Protein AF-A0A924L033-F1 (afdb_monomer)

Structure (mmCIF, N/CA/C/O backbone):
data_AF-A0A924L033-F1
#
_entry.id   AF-A0A924L033-F1
#
loop_
_atom_site.group_PDB
_atom_site.id
_atom_site.type_symbol
_atom_site.label_atom_id
_atom_site.label_alt_id
_atom_site.label_comp_id
_atom_site.label_asym_id
_atom_site.label_entity_id
_atom_site.label_seq_id
_atom_site.pdbx_PDB_ins_code
_atom_site.Cartn_x
_atom_site.Cartn_y
_atom_site.Cartn_z
_atom_site.occupancy
_atom_site.B_iso_or_equiv
_atom_site.auth_seq_id
_atom_site.auth_comp_id
_atom_site.auth_asym_id
_atom_site.auth_atom_id
_atom_site.pdbx_PDB_model_num
ATOM 1 N N . MET A 1 1 ? -23.302 4.533 16.954 1.00 52.50 1 MET A N 1
ATOM 2 C CA . MET A 1 1 ? -22.460 3.743 16.033 1.00 52.50 1 MET A CA 1
ATOM 3 C C . MET A 1 1 ? -21.034 4.190 16.275 1.00 52.50 1 MET A C 1
ATOM 5 O O . MET A 1 1 ? -20.771 5.372 16.092 1.00 52.50 1 MET A O 1
ATOM 9 N N . ASN A 1 2 ? -20.163 3.309 16.764 1.00 72.00 2 ASN A N 1
ATOM 10 C CA 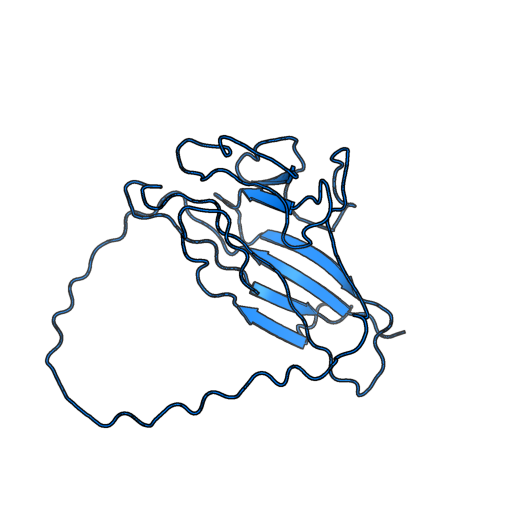. ASN A 1 2 ? -18.758 3.658 16.962 1.00 72.00 2 ASN A CA 1
ATOM 11 C C . ASN A 1 2 ? -18.051 3.544 15.611 1.00 72.00 2 ASN A C 1
ATOM 13 O O . ASN A 1 2 ? -18.217 2.543 14.910 1.00 72.00 2 ASN A O 1
ATOM 17 N N . PHE A 1 3 ? -17.325 4.591 15.234 1.00 78.31 3 PHE A N 1
ATOM 18 C CA . PHE A 1 3 ? -16.530 4.617 14.016 1.00 78.31 3 PHE A CA 1
ATOM 19 C C . PHE A 1 3 ? -15.066 4.825 14.377 1.00 78.31 3 PHE A C 1
ATOM 21 O O . PHE A 1 3 ? -14.748 5.561 15.311 1.00 78.31 3 PHE A O 1
ATOM 28 N N . SER A 1 4 ? -14.202 4.210 13.588 1.00 85.75 4 SER A N 1
ATOM 29 C CA . SER A 1 4 ? -12.759 4.417 13.623 1.00 85.75 4 SER A CA 1
ATOM 30 C C . SER A 1 4 ? -12.250 4.553 12.194 1.00 85.75 4 SER A C 1
ATOM 32 O O . SER A 1 4 ? -12.974 4.255 11.244 1.00 85.75 4 SER A O 1
ATOM 34 N N . TYR A 1 5 ? -11.014 4.991 12.023 1.00 88.06 5 TYR A N 1
ATOM 35 C CA . TYR A 1 5 ? -10.314 4.924 10.749 1.00 88.06 5 TYR A CA 1
ATOM 36 C C . TYR A 1 5 ? -9.168 3.929 10.853 1.00 88.06 5 TYR A C 1
ATOM 38 O O . TYR A 1 5 ? -8.453 3.919 11.849 1.00 88.06 5 TYR A O 1
ATOM 46 N N . LEU A 1 6 ? -8.990 3.108 9.822 1.00 91.00 6 LEU A N 1
ATOM 47 C CA . LEU A 1 6 ? -7.707 2.473 9.554 1.00 91.00 6 LEU A CA 1
ATOM 48 C C . LEU A 1 6 ? -6.941 3.386 8.604 1.00 91.00 6 LEU A C 1
ATOM 50 O O . LEU A 1 6 ? -7.434 3.700 7.519 1.00 91.00 6 LEU A O 1
ATOM 54 N N . ARG A 1 7 ? -5.738 3.781 9.013 1.00 94.19 7 ARG A N 1
ATOM 55 C CA . ARG A 1 7 ? -4.791 4.542 8.203 1.00 94.19 7 ARG A CA 1
ATOM 56 C C . ARG A 1 7 ? -3.510 3.739 8.043 1.00 94.19 7 ARG A C 1
ATOM 58 O O . ARG A 1 7 ? -2.904 3.333 9.028 1.00 94.19 7 ARG A O 1
ATOM 65 N N . ILE A 1 8 ? -3.088 3.528 6.805 1.00 93.38 8 ILE A N 1
ATOM 66 C CA . ILE A 1 8 ? -1.825 2.882 6.454 1.00 93.38 8 ILE A CA 1
ATOM 67 C C . ILE A 1 8 ? -0.935 3.941 5.831 1.00 93.38 8 ILE A C 1
ATOM 69 O O . ILE A 1 8 ? -1.314 4.569 4.842 1.00 93.38 8 ILE A O 1
ATOM 73 N N . ARG A 1 9 ? 0.246 4.135 6.406 1.00 92.56 9 ARG A N 1
ATOM 74 C CA . ARG A 1 9 ? 1.165 5.196 6.020 1.00 92.56 9 ARG A CA 1
ATOM 75 C C . ARG A 1 9 ? 2.509 4.634 5.607 1.00 92.56 9 ARG A C 1
ATOM 77 O O . ARG A 1 9 ? 3.075 3.781 6.292 1.00 92.56 9 ARG A O 1
ATOM 84 N N . LEU A 1 10 ? 3.024 5.185 4.520 1.00 88.00 10 LEU A N 1
ATOM 85 C CA . LEU A 1 10 ? 4.397 5.008 4.098 1.00 88.00 10 LEU A CA 1
ATOM 86 C C . LEU A 1 10 ? 5.224 6.186 4.650 1.00 88.00 10 LEU A C 1
ATOM 88 O O . LEU A 1 10 ? 4.841 7.341 4.433 1.00 88.00 10 LEU A O 1
ATOM 92 N N . PRO A 1 11 ? 6.326 5.945 5.380 1.00 82.69 11 PRO A N 1
ATOM 93 C CA . PRO A 1 11 ? 7.243 6.998 5.783 1.00 82.69 11 PRO A CA 1
ATOM 94 C C . PRO A 1 11 ? 7.920 7.594 4.548 1.00 82.69 11 PRO A C 1
ATOM 96 O O . PRO A 1 11 ? 7.799 7.081 3.435 1.00 82.69 11 PRO A O 1
ATOM 99 N N . ALA A 1 12 ? 8.648 8.690 4.749 1.00 74.44 12 ALA A N 1
ATOM 100 C CA . ALA A 1 12 ? 9.391 9.285 3.655 1.00 74.44 12 ALA A CA 1
ATOM 101 C C . ALA A 1 12 ? 10.455 8.314 3.124 1.00 74.44 12 ALA A C 1
ATOM 103 O O . ALA A 1 12 ? 11.333 7.884 3.874 1.00 74.44 12 ALA A O 1
ATOM 104 N N . ILE A 1 13 ? 10.370 7.984 1.835 1.00 71.31 13 ILE A N 1
ATOM 105 C CA . ILE A 1 13 ? 11.347 7.142 1.144 1.00 71.31 13 ILE A CA 1
ATOM 106 C C . ILE A 1 13 ? 12.262 8.052 0.329 1.00 71.31 13 ILE A C 1
ATOM 108 O O . ILE A 1 13 ? 11.833 8.694 -0.631 1.00 71.31 13 ILE A O 1
ATOM 112 N N . ALA A 1 14 ? 13.535 8.105 0.716 1.00 62.78 14 ALA A N 1
ATOM 113 C CA . ALA A 1 14 ? 14.567 8.751 -0.084 1.00 62.78 14 ALA A CA 1
ATOM 114 C C . ALA A 1 14 ? 14.872 7.919 -1.344 1.00 62.78 14 ALA A C 1
ATOM 116 O O . ALA A 1 14 ? 14.820 6.688 -1.305 1.00 62.78 14 ALA A O 1
ATOM 117 N N . HIS A 1 15 ? 15.245 8.584 -2.442 1.00 62.72 15 HIS A N 1
ATOM 118 C CA . HIS A 1 15 ? 15.841 7.915 -3.605 1.00 62.72 15 HIS A CA 1
ATOM 119 C C . HIS A 1 15 ? 17.057 7.082 -3.172 1.00 62.72 15 HIS A C 1
ATOM 121 O O . HIS A 1 15 ? 17.795 7.537 -2.296 1.00 62.72 15 HIS A O 1
ATOM 127 N N . CYS A 1 16 ? 17.236 5.897 -3.786 1.00 64.88 16 CYS A N 1
ATOM 128 C CA . CYS A 1 16 ? 18.278 4.890 -3.505 1.00 64.88 16 CYS A CA 1
ATOM 129 C C . CYS A 1 16 ? 19.414 5.422 -2.611 1.00 64.88 16 CYS A C 1
ATOM 131 O O . CYS A 1 16 ? 20.312 6.124 -3.082 1.00 64.88 16 CYS A O 1
ATOM 133 N N . GLY A 1 17 ? 19.361 5.114 -1.314 1.00 54.06 17 GLY A N 1
ATOM 134 C CA . GLY A 1 17 ? 20.361 5.580 -0.362 1.00 54.06 17 GLY A CA 1
ATOM 135 C C . GLY A 1 17 ? 21.702 4.877 -0.567 1.00 54.06 17 GLY A C 1
ATOM 136 O O . GLY A 1 17 ? 21.775 3.650 -0.559 1.00 54.06 17 GLY A O 1
ATOM 137 N N . TYR A 1 18 ? 22.782 5.648 -0.692 1.00 45.09 18 TYR A N 1
ATOM 138 C CA . TYR A 1 18 ? 24.138 5.134 -0.513 1.00 45.09 18 TYR A CA 1
ATOM 139 C C . TYR A 1 18 ? 24.349 4.881 0.985 1.00 45.09 18 TYR A C 1
ATOM 141 O O . TYR A 1 18 ? 24.471 5.820 1.770 1.00 45.09 18 TYR A O 1
ATOM 149 N N . SER A 1 19 ? 24.341 3.615 1.401 1.00 45.84 19 SER A N 1
ATOM 150 C CA . SER A 1 19 ? 24.578 3.251 2.800 1.00 45.84 19 SER A CA 1
ATOM 151 C C . SER A 1 19 ? 26.076 3.321 3.122 1.00 45.84 19 SER A C 1
ATOM 153 O O . SER A 1 19 ? 26.881 2.580 2.557 1.00 45.84 19 SER A O 1
ATOM 155 N N . LEU A 1 20 ? 26.462 4.2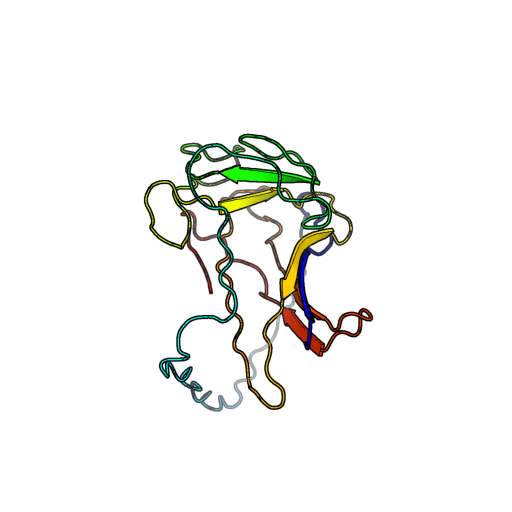26 4.027 1.00 40.81 20 LEU A N 1
ATOM 156 C CA . LEU A 1 20 ? 27.808 4.296 4.600 1.00 40.81 20 LEU A CA 1
ATOM 157 C C . LEU A 1 20 ? 28.002 3.132 5.579 1.00 40.81 20 LEU A C 1
ATOM 159 O O . LEU A 1 20 ? 27.420 3.088 6.663 1.00 40.81 20 LEU A O 1
ATOM 163 N N . LEU A 1 21 ? 28.849 2.189 5.177 1.00 36.38 21 LEU A N 1
ATOM 164 C CA . LEU A 1 21 ? 29.226 1.006 5.942 1.00 36.38 21 LEU A CA 1
ATOM 165 C C . LEU A 1 21 ? 30.121 1.410 7.128 1.00 36.38 21 LEU A C 1
ATOM 167 O O . LEU A 1 21 ? 31.326 1.600 6.979 1.00 36.38 21 LEU A O 1
ATOM 171 N N . ILE A 1 22 ? 29.548 1.537 8.327 1.00 47.00 22 ILE A N 1
ATOM 172 C CA . ILE A 1 22 ? 30.332 1.609 9.567 1.00 47.00 22 ILE A CA 1
ATOM 173 C C . ILE A 1 22 ? 30.585 0.176 10.038 1.00 47.00 22 ILE A C 1
ATOM 175 O O . ILE A 1 22 ? 29.724 -0.464 10.641 1.00 47.00 22 ILE A O 1
ATOM 179 N N . ILE A 1 23 ? 31.790 -0.328 9.772 1.00 46.91 23 ILE A N 1
ATOM 180 C CA . ILE A 1 23 ? 32.269 -1.593 10.331 1.00 46.91 23 ILE A CA 1
ATOM 181 C C . ILE A 1 23 ? 32.601 -1.348 11.806 1.00 46.91 23 ILE A C 1
ATOM 183 O O . ILE A 1 23 ? 33.630 -0.761 12.140 1.00 46.91 23 ILE A O 1
ATOM 187 N N . ARG A 1 24 ? 31.725 -1.799 12.707 1.00 47.00 24 ARG A N 1
ATOM 188 C CA . ARG A 1 24 ? 32.036 -1.923 14.135 1.00 47.00 24 ARG A CA 1
ATOM 189 C C . ARG A 1 24 ? 32.374 -3.374 14.452 1.00 47.00 24 ARG A C 1
ATOM 191 O O . ARG A 1 24 ? 31.503 -4.230 14.529 1.00 47.00 24 ARG A O 1
ATOM 198 N N . CYS A 1 25 ? 33.667 -3.608 14.644 1.00 47.81 25 CYS A N 1
ATOM 199 C CA . CYS A 1 25 ? 34.231 -4.813 15.238 1.00 47.81 25 CYS A CA 1
ATOM 200 C C . CYS A 1 25 ? 33.707 -4.955 16.678 1.00 47.81 25 CYS A C 1
ATOM 202 O O . CYS A 1 25 ? 33.886 -4.031 17.472 1.00 47.81 25 CYS A O 1
ATOM 204 N N . TRP A 1 26 ? 33.039 -6.063 17.010 1.00 48.03 26 TRP A N 1
ATOM 205 C CA . TRP A 1 26 ? 32.600 -6.365 18.377 1.00 48.03 26 TRP A CA 1
ATOM 206 C C . TRP A 1 26 ? 33.093 -7.744 18.813 1.00 48.03 26 TRP A C 1
ATOM 208 O O . TRP A 1 26 ? 32.875 -8.748 18.135 1.00 48.03 26 TRP A O 1
ATOM 218 N N . LEU A 1 27 ? 33.780 -7.745 19.960 1.00 49.34 27 LEU A N 1
ATOM 219 C CA . LEU A 1 27 ? 34.217 -8.916 20.711 1.00 49.34 27 LEU A CA 1
ATOM 220 C C . LEU A 1 27 ? 33.024 -9.787 21.130 1.00 49.34 27 LEU A C 1
ATOM 222 O O . LEU A 1 27 ? 31.988 -9.284 21.564 1.00 49.34 27 LEU A O 1
ATOM 226 N N . LEU A 1 28 ? 33.239 -11.103 21.079 1.00 50.75 28 LEU A N 1
ATOM 227 C CA . LEU A 1 28 ? 32.381 -12.135 21.654 1.00 50.75 28 LEU A CA 1
ATOM 228 C C . LEU A 1 28 ? 32.284 -12.002 23.182 1.00 50.75 28 LEU A C 1
ATOM 230 O O . LEU A 1 28 ? 33.280 -12.168 23.884 1.00 50.75 28 LEU A O 1
ATOM 234 N N . LEU A 1 29 ? 31.063 -11.829 23.693 1.00 49.22 29 LEU A N 1
ATOM 235 C CA . LEU A 1 29 ? 30.701 -12.167 25.068 1.00 49.22 29 LEU A CA 1
ATOM 236 C C . LEU A 1 29 ? 29.474 -13.089 25.026 1.00 49.22 29 LEU A C 1
ATOM 238 O O . LEU A 1 29 ? 28.355 -12.667 24.745 1.00 49.22 29 LEU A O 1
ATOM 242 N N . PHE A 1 30 ? 29.724 -14.378 25.242 1.00 49.94 30 PHE A N 1
ATOM 243 C CA . PHE A 1 30 ? 28.734 -15.451 25.273 1.00 49.94 30 PHE A CA 1
ATOM 244 C C . PHE A 1 30 ? 27.969 -15.378 26.606 1.00 49.94 30 PHE A C 1
ATOM 246 O O . PHE A 1 30 ? 28.502 -15.774 27.641 1.00 49.94 30 PHE A O 1
ATOM 253 N N . LEU A 1 31 ? 26.738 -14.856 26.604 1.00 49.62 31 LEU A N 1
ATOM 254 C CA . LEU A 1 31 ? 25.855 -14.848 27.777 1.00 49.62 31 LEU A CA 1
ATOM 255 C C . LEU A 1 31 ? 24.418 -15.236 27.392 1.00 49.62 31 LEU A C 1
ATOM 257 O O . LEU A 1 31 ? 23.737 -14.515 26.673 1.00 49.62 31 LEU A O 1
ATOM 261 N N . LEU A 1 32 ? 24.014 -16.403 27.912 1.00 52.66 32 LEU A N 1
ATOM 262 C CA . LEU A 1 32 ? 22.665 -16.845 28.301 1.00 52.66 32 LEU A CA 1
ATOM 263 C C . LEU A 1 32 ? 21.500 -16.469 27.366 1.00 52.66 32 LEU A C 1
ATOM 265 O O . LEU A 1 32 ? 20.919 -15.393 27.463 1.00 52.66 32 LEU A O 1
ATOM 269 N N . VAL A 1 33 ? 21.082 -17.434 26.540 1.00 60.00 33 VAL A N 1
ATOM 270 C CA . VAL A 1 33 ? 19.848 -17.375 25.742 1.00 60.00 33 VAL A CA 1
ATOM 271 C C . VAL A 1 33 ? 18.660 -17.841 26.599 1.00 60.00 33 VAL A C 1
ATOM 273 O O . VAL A 1 33 ? 18.572 -19.035 26.892 1.00 60.00 33 VAL A O 1
ATOM 276 N N . PRO A 1 34 ? 17.709 -16.975 26.992 1.00 58.47 34 PRO A N 1
ATOM 277 C CA . PRO A 1 34 ? 16.393 -17.444 27.396 1.00 58.47 34 PRO A CA 1
ATOM 278 C C . PRO A 1 34 ? 15.624 -17.885 26.144 1.00 58.47 34 PRO A C 1
ATOM 280 O O . PRO A 1 34 ? 15.482 -17.126 25.182 1.00 58.47 34 PRO A O 1
ATOM 283 N N . ASN A 1 35 ? 15.132 -19.126 26.151 1.00 54.56 35 ASN A N 1
ATOM 284 C CA . ASN A 1 35 ? 14.233 -19.642 25.122 1.00 54.56 35 ASN A CA 1
ATOM 285 C C . ASN A 1 35 ? 13.017 -18.714 25.001 1.00 54.56 35 ASN A C 1
ATOM 287 O O . ASN A 1 35 ? 12.229 -18.592 25.941 1.00 54.56 35 ASN A O 1
ATOM 291 N N . LYS A 1 36 ? 12.850 -18.059 23.847 1.00 56.38 36 LYS A N 1
ATOM 292 C CA . LYS A 1 36 ? 11.598 -17.373 23.529 1.00 56.38 36 LYS A CA 1
ATOM 293 C C . LYS A 1 36 ? 10.527 -18.441 23.337 1.00 56.38 36 LYS A C 1
ATOM 295 O O . LYS A 1 36 ? 10.579 -19.212 22.383 1.00 56.38 36 LYS A O 1
ATOM 300 N N . LEU A 1 37 ? 9.569 -18.498 24.256 1.00 52.56 37 LEU A N 1
ATOM 301 C CA . LEU A 1 37 ? 8.324 -19.216 24.023 1.00 52.56 37 LEU A CA 1
ATOM 302 C C . LEU A 1 37 ? 7.632 -18.550 22.830 1.00 52.56 37 LEU A C 1
ATOM 304 O O . LEU A 1 37 ? 7.347 -17.353 22.859 1.00 52.56 37 LEU A O 1
ATOM 308 N N . PHE A 1 38 ? 7.388 -19.322 21.774 1.00 56.31 38 PHE A N 1
ATOM 309 C CA . PHE A 1 38 ? 6.472 -18.922 20.718 1.00 56.31 38 PHE A CA 1
ATOM 310 C C . PHE A 1 38 ? 5.088 -18.794 21.353 1.00 56.31 38 PHE A C 1
ATOM 312 O O . PHE A 1 38 ? 4.460 -19.797 21.688 1.00 56.31 38 PHE A O 1
ATOM 319 N N . ALA A 1 39 ? 4.610 -17.565 21.539 1.00 50.09 39 ALA A N 1
ATOM 320 C CA . ALA A 1 39 ? 3.183 -17.353 21.691 1.00 50.09 39 ALA A CA 1
ATOM 321 C C . ALA A 1 39 ? 2.545 -17.832 20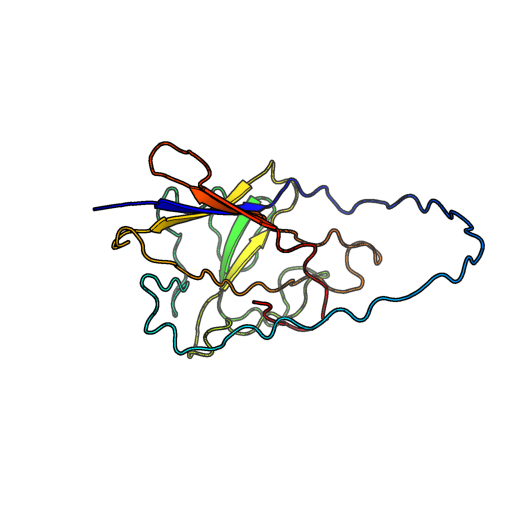.382 1.00 50.09 39 ALA A C 1
ATOM 323 O O . ALA A 1 39 ? 2.736 -17.232 19.325 1.00 50.09 39 ALA A O 1
ATOM 324 N N . GLN A 1 40 ? 1.875 -18.980 20.430 1.00 54.03 40 GLN A N 1
ATOM 325 C CA . GLN A 1 40 ? 1.122 -19.478 19.292 1.00 54.03 40 GLN A CA 1
ATOM 326 C C . GLN A 1 40 ? -0.041 -18.515 19.072 1.00 54.03 40 GLN A C 1
ATOM 328 O O . GLN A 1 40 ? -0.863 -18.322 19.969 1.00 54.03 40 GLN A O 1
ATOM 333 N N . LEU A 1 41 ? -0.081 -17.891 17.891 1.00 54.81 41 LEU A N 1
ATOM 334 C CA . LEU A 1 41 ? -1.221 -17.096 17.456 1.00 54.81 41 LEU A CA 1
ATOM 335 C C . LEU A 1 41 ? -2.445 -18.014 17.531 1.00 54.81 41 LEU A C 1
ATOM 337 O O . LEU A 1 41 ? -2.523 -19.011 16.808 1.00 54.81 41 LEU A O 1
ATOM 341 N N . TRP A 1 42 ? -3.359 -17.736 18.458 1.00 44.66 42 TRP A N 1
ATOM 342 C CA . TRP A 1 42 ? -4.568 -18.530 18.611 1.00 44.66 42 TRP A CA 1
ATOM 343 C C . TRP A 1 42 ? -5.411 -18.305 17.354 1.00 44.66 42 TRP A C 1
ATOM 345 O O . TRP A 1 42 ? -6.124 -17.313 17.239 1.00 44.66 42 TRP A O 1
ATOM 355 N N . ARG A 1 43 ? -5.319 -19.223 16.386 1.00 53.72 43 ARG A N 1
ATOM 356 C CA . ARG A 1 43 ? -6.211 -19.295 15.219 1.00 53.72 43 ARG A CA 1
ATOM 357 C C . ARG A 1 43 ? -7.582 -19.824 15.649 1.00 53.72 43 ARG A C 1
ATOM 359 O O . ARG A 1 43 ? -8.093 -20.792 15.092 1.00 53.72 43 ARG A O 1
ATOM 366 N N . GLY A 1 44 ? -8.162 -19.226 16.688 1.00 52.84 44 GLY A N 1
ATOM 367 C CA . GLY A 1 44 ? -9.589 -19.368 16.929 1.00 52.84 44 GLY A CA 1
ATOM 368 C C . GLY A 1 44 ? -10.324 -18.870 15.689 1.00 52.84 44 GLY A C 1
ATOM 369 O O . GLY A 1 44 ? -9.857 -17.954 15.014 1.00 52.84 44 GLY A O 1
ATOM 370 N N . ASN A 1 45 ? -11.451 -19.487 15.354 1.00 58.16 45 ASN A N 1
ATOM 371 C CA . ASN A 1 45 ? -12.312 -18.968 14.303 1.00 58.16 45 ASN A CA 1
ATOM 372 C C . ASN A 1 45 ? -12.858 -17.608 14.770 1.00 58.16 45 ASN A C 1
ATOM 374 O O . ASN A 1 45 ? -13.828 -17.557 15.521 1.00 58.16 45 ASN A O 1
ATOM 378 N N . LEU A 1 46 ? -12.207 -16.520 14.351 1.00 69.56 46 LEU A N 1
ATOM 379 C CA . LEU A 1 46 ? -12.561 -15.130 14.673 1.00 69.56 46 LEU A CA 1
ATOM 380 C C . LEU A 1 46 ? -13.898 -14.702 14.042 1.00 69.56 46 LEU A C 1
ATOM 382 O O . LEU A 1 46 ? -14.315 -13.556 14.188 1.00 69.56 46 LEU A O 1
ATOM 386 N N . GLY A 1 47 ? -14.575 -15.624 13.351 1.00 72.88 47 GLY A N 1
ATOM 387 C CA . GLY A 1 47 ? -15.777 -15.358 12.586 1.00 72.88 47 GLY A CA 1
ATOM 388 C C . GLY A 1 47 ? -15.466 -14.639 11.277 1.00 72.88 47 GLY A C 1
ATOM 389 O O . GLY A 1 47 ? -14.314 -14.492 10.864 1.00 72.88 47 GLY A O 1
ATOM 390 N N . ALA A 1 48 ? -16.523 -14.206 10.593 1.00 81.44 48 ALA A N 1
ATOM 391 C CA . ALA A 1 48 ? -16.376 -13.357 9.420 1.00 81.44 48 ALA A CA 1
ATOM 392 C C . ALA A 1 48 ? -15.819 -11.982 9.835 1.00 81.44 48 ALA A C 1
ATOM 394 O O . ALA A 1 48 ? -16.227 -11.448 10.870 1.00 81.44 48 ALA A O 1
ATOM 395 N N . PRO A 1 49 ? -14.921 -11.380 9.036 1.00 85.62 49 PRO A N 1
ATOM 396 C CA . PRO A 1 49 ? -14.406 -10.055 9.342 1.00 85.62 49 PRO A CA 1
ATOM 397 C C . PRO A 1 49 ? -15.542 -9.025 9.311 1.00 85.62 49 PRO A C 1
ATOM 399 O O . PRO A 1 49 ? -16.351 -9.015 8.383 1.00 85.62 49 PRO A O 1
ATOM 402 N N . VAL A 1 50 ? -15.568 -8.115 10.291 1.00 87.38 50 VAL A N 1
ATOM 403 C CA . VAL A 1 50 ? -16.512 -6.975 10.302 1.00 87.38 50 VAL A CA 1
ATOM 404 C C . VAL A 1 50 ? -16.296 -6.067 9.089 1.00 87.38 50 VAL A C 1
ATOM 406 O O . VAL A 1 50 ? -17.229 -5.444 8.588 1.00 87.38 50 VAL A O 1
ATOM 409 N N . MET A 1 51 ? -15.062 -6.022 8.589 1.00 89.19 51 MET A N 1
ATOM 410 C CA . MET A 1 51 ? -14.691 -5.312 7.379 1.00 89.19 51 MET A CA 1
ATOM 411 C C . MET A 1 51 ? -13.656 -6.122 6.603 1.00 89.19 51 MET A C 1
ATOM 413 O O . MET A 1 51 ? -12.620 -6.494 7.146 1.00 89.19 51 MET A O 1
ATOM 417 N N . LYS A 1 52 ? -13.932 -6.367 5.320 1.00 91.06 52 LYS A N 1
ATOM 418 C CA . LYS A 1 52 ? -12.992 -6.952 4.362 1.00 91.06 52 LYS A CA 1
ATOM 419 C C . LYS A 1 52 ? -12.800 -5.966 3.220 1.00 91.06 52 LYS A C 1
ATOM 421 O O . LYS A 1 52 ? -13.779 -5.547 2.608 1.00 91.06 52 LYS A O 1
ATOM 426 N N . ILE A 1 53 ? -11.551 -5.612 2.944 1.00 91.69 53 ILE A N 1
ATOM 427 C CA . ILE A 1 53 ? -11.191 -4.665 1.889 1.00 91.69 53 ILE A CA 1
ATOM 428 C C . ILE A 1 53 ? -10.381 -5.419 0.845 1.00 91.69 53 ILE A C 1
ATOM 430 O O . ILE A 1 53 ? -9.393 -6.071 1.168 1.00 91.69 53 ILE A O 1
ATOM 434 N N . THR A 1 54 ? -10.831 -5.332 -0.400 1.00 93.69 54 THR A N 1
ATOM 435 C CA . THR A 1 54 ? -10.161 -5.857 -1.593 1.00 93.69 54 THR A CA 1
ATOM 436 C C . THR A 1 54 ? -10.243 -4.795 -2.678 1.00 93.69 54 THR A C 1
ATOM 438 O O . THR A 1 54 ? -11.214 -4.036 -2.702 1.00 93.69 54 THR A O 1
ATOM 441 N N . PHE A 1 55 ? -9.309 -4.776 -3.626 1.00 94.75 55 PHE A N 1
ATOM 442 C CA . PHE A 1 55 ? -9.378 -3.838 -4.756 1.00 94.75 55 PHE A CA 1
ATOM 443 C C . PHE A 1 55 ? -10.251 -4.355 -5.917 1.00 94.75 55 PHE A C 1
ATOM 445 O O . PHE A 1 55 ? -10.405 -3.681 -6.937 1.00 94.75 55 PHE A O 1
ATOM 452 N N . GLY A 1 56 ? -10.878 -5.523 -5.728 1.00 93.12 56 GLY A N 1
ATOM 453 C CA . GLY A 1 56 ? -11.836 -6.135 -6.645 1.00 93.12 56 GLY A CA 1
ATOM 454 C C . GLY A 1 56 ? -11.173 -6.729 -7.886 1.00 93.12 56 GLY A C 1
ATOM 455 O O . GLY A 1 56 ? -9.958 -6.866 -7.944 1.00 93.12 56 GLY A O 1
ATOM 456 N N . ALA A 1 57 ? -11.980 -7.035 -8.900 1.00 91.69 57 ALA A N 1
ATOM 457 C CA . ALA A 1 57 ? -11.533 -7.582 -10.181 1.00 91.69 57 ALA A CA 1
ATOM 458 C C . ALA A 1 57 ? -11.992 -6.702 -11.360 1.00 91.69 57 ALA A C 1
ATOM 460 O O . ALA A 1 57 ? -12.762 -5.754 -11.186 1.00 91.69 57 ALA A O 1
ATOM 461 N N . GLY A 1 58 ? -11.511 -7.001 -12.570 1.00 86.38 58 GLY A N 1
ATOM 462 C CA . GLY A 1 58 ? -11.888 -6.288 -13.799 1.00 86.38 58 GLY A CA 1
ATOM 463 C C . GLY A 1 58 ? -11.265 -4.892 -13.922 1.00 86.38 58 GLY A C 1
ATOM 464 O O . GLY A 1 58 ? -10.222 -4.619 -13.331 1.00 86.38 58 GLY A O 1
ATOM 465 N N . ASN A 1 59 ? -11.907 -4.001 -14.686 1.00 86.88 59 ASN A N 1
ATOM 466 C CA . ASN A 1 59 ? -11.342 -2.698 -15.063 1.00 86.88 59 ASN A CA 1
ATOM 467 C C . ASN A 1 59 ? -10.901 -1.854 -13.858 1.00 86.88 59 ASN A C 1
ATOM 469 O O . ASN A 1 59 ? -11.597 -1.759 -12.843 1.00 86.88 59 ASN A O 1
ATOM 473 N N . SER A 1 60 ? -9.737 -1.226 -13.981 1.00 89.31 60 SER A N 1
ATOM 474 C CA . SER A 1 60 ? -9.148 -0.395 -12.932 1.00 89.31 60 SER A CA 1
ATOM 475 C C . SER A 1 60 ? -9.754 1.003 -12.935 1.00 89.31 60 SER A C 1
ATOM 477 O O . SER A 1 60 ? -9.873 1.646 -13.976 1.00 89.31 60 SER A O 1
ATOM 479 N N . GLN A 1 61 ? -10.161 1.461 -11.754 1.00 92.12 61 GLN A N 1
ATOM 480 C CA . GLN A 1 61 ? -10.738 2.780 -11.522 1.00 92.12 61 GLN A CA 1
ATOM 481 C C . GLN A 1 61 ? -10.078 3.394 -10.292 1.00 92.12 61 GLN A C 1
ATOM 483 O O . GLN A 1 61 ? -9.652 2.668 -9.392 1.00 92.12 61 GLN A O 1
ATOM 488 N N . ALA A 1 62 ? -10.014 4.724 -10.254 1.00 95.50 62 ALA A N 1
ATOM 489 C CA . ALA A 1 62 ? -9.503 5.437 -9.095 1.00 95.50 62 ALA A CA 1
ATOM 490 C C . ALA A 1 62 ? -10.323 5.092 -7.842 1.00 95.50 62 ALA A C 1
ATOM 492 O O . ALA A 1 62 ? -11.554 5.025 -7.883 1.00 95.50 62 ALA A O 1
ATOM 493 N N . LEU A 1 63 ? -9.630 4.914 -6.720 1.00 95.75 63 LEU A N 1
ATOM 494 C CA . LEU A 1 63 ? -10.240 4.815 -5.403 1.00 95.75 63 LEU A CA 1
ATOM 495 C C . LEU A 1 63 ? -11.002 6.108 -5.063 1.00 95.75 63 LEU A C 1
ATOM 497 O O . LEU A 1 63 ? -10.628 7.188 -5.535 1.00 95.75 63 LEU A O 1
ATOM 501 N N . PRO A 1 64 ? -12.048 6.028 -4.220 1.00 95.25 64 PRO A N 1
ATOM 502 C CA . PRO A 1 64 ? -12.795 7.202 -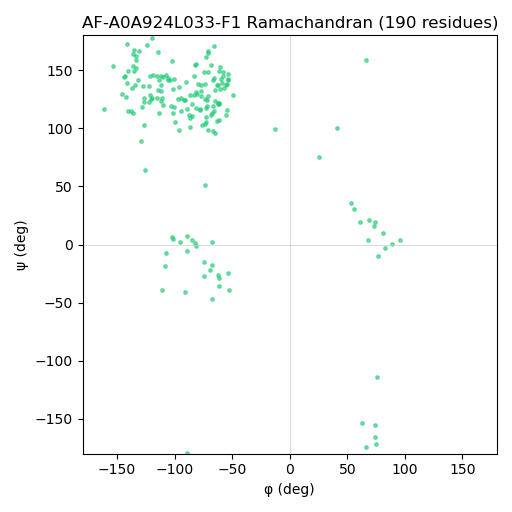3.788 1.00 95.25 64 PRO A CA 1
ATOM 503 C C . PRO A 1 64 ? -11.891 8.281 -3.184 1.00 95.25 64 PRO A C 1
ATOM 505 O O . PRO A 1 64 ? -10.901 7.976 -2.510 1.00 95.25 64 PRO A O 1
ATOM 508 N N . ASN A 1 65 ? -12.262 9.548 -3.377 1.00 93.75 65 ASN A N 1
ATOM 509 C CA . ASN A 1 65 ? -11.503 10.673 -2.840 1.00 93.75 65 ASN A CA 1
ATOM 510 C C . ASN A 1 65 ? -11.301 10.543 -1.317 1.00 93.75 65 ASN A C 1
ATOM 512 O O . ASN A 1 65 ? -12.225 10.173 -0.593 1.00 93.75 65 ASN A O 1
ATOM 516 N N . GLY A 1 66 ? -10.094 10.852 -0.844 1.00 92.50 66 GLY A N 1
ATOM 517 C CA . GLY A 1 66 ? -9.708 10.716 0.563 1.00 92.50 66 GLY A CA 1
ATOM 518 C C . GLY A 1 66 ? -9.272 9.310 0.992 1.00 92.50 66 GLY A C 1
ATOM 519 O O . GLY A 1 66 ? -8.840 9.155 2.129 1.00 92.50 66 GLY A O 1
ATOM 520 N N . THR A 1 67 ? -9.333 8.303 0.109 1.00 95.56 67 THR A N 1
ATOM 521 C CA . THR A 1 67 ? -8.853 6.938 0.412 1.00 95.56 67 THR A CA 1
ATOM 522 C C . THR A 1 67 ? -7.327 6.842 0.407 1.00 95.56 67 THR A C 1
ATOM 524 O O . THR A 1 67 ? -6.759 5.985 1.071 1.00 95.56 67 THR A O 1
ATOM 527 N N . THR A 1 68 ? -6.645 7.693 -0.352 1.00 96.50 68 THR A N 1
ATOM 528 C CA . THR A 1 68 ? -5.187 7.687 -0.490 1.00 96.50 68 THR A CA 1
ATOM 529 C C . THR A 1 68 ? -4.701 9.086 -0.849 1.00 96.50 68 THR A C 1
ATOM 531 O O . THR A 1 68 ? -5.457 9.869 -1.430 1.00 96.50 68 THR A O 1
ATOM 534 N N . THR A 1 69 ? -3.457 9.414 -0.506 1.00 95.12 69 THR A N 1
ATOM 535 C CA . THR A 1 69 ? -2.809 10.666 -0.939 1.00 95.12 69 THR A CA 1
ATOM 536 C C . THR A 1 69 ? -2.082 10.524 -2.277 1.00 95.12 69 THR A C 1
ATOM 538 O O . THR A 1 69 ? -1.578 11.513 -2.800 1.00 95.12 69 THR A O 1
ATOM 541 N N . TYR A 1 70 ? -2.007 9.310 -2.828 1.00 95.25 70 TYR A N 1
ATOM 542 C CA . TYR A 1 70 ? -1.323 9.016 -4.085 1.00 95.25 70 TYR A CA 1
ATOM 543 C C . TYR A 1 70 ? -2.219 9.313 -5.299 1.00 95.25 70 TYR A C 1
ATOM 545 O O . TYR A 1 70 ? -3.430 9.090 -5.266 1.00 95.25 70 TYR A O 1
ATOM 553 N N . GLY A 1 71 ? -1.628 9.790 -6.397 1.00 95.25 71 GLY A N 1
ATOM 554 C CA . GLY A 1 71 ? -2.345 10.017 -7.658 1.00 95.25 71 GLY A CA 1
ATOM 555 C C . GLY A 1 71 ? -2.672 8.706 -8.380 1.00 95.25 71 GLY A C 1
ATOM 556 O O . GLY A 1 71 ? -1.831 7.816 -8.441 1.00 95.25 71 GLY A O 1
ATOM 557 N N . PHE A 1 72 ? -3.874 8.568 -8.942 1.00 96.50 72 PHE A N 1
ATOM 558 C CA . PHE A 1 72 ? -4.243 7.361 -9.691 1.00 96.50 72 PHE A CA 1
ATOM 559 C C . PHE A 1 72 ? -3.612 7.340 -11.088 1.00 96.50 72 PHE A C 1
ATOM 561 O O . PHE A 1 7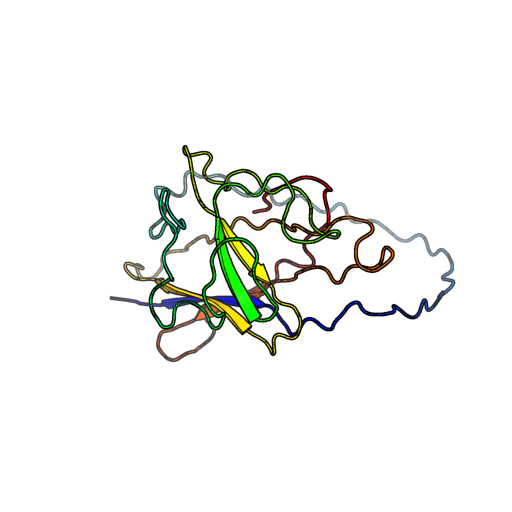2 ? -3.656 8.341 -11.804 1.00 96.50 72 PHE A O 1
ATOM 568 N N . THR A 1 73 ? -3.106 6.179 -11.496 1.00 96.00 73 THR A N 1
ATOM 569 C CA . THR A 1 73 ? -2.696 5.877 -12.869 1.00 96.00 73 THR A CA 1
ATOM 570 C C . THR A 1 73 ? -3.057 4.437 -13.249 1.00 96.00 73 THR A C 1
ATOM 572 O O . THR A 1 73 ? -3.492 3.643 -12.413 1.00 96.00 73 THR A O 1
ATOM 575 N N . SER A 1 74 ? -2.874 4.093 -14.521 1.00 93.25 74 SER A N 1
ATOM 576 C CA . SER A 1 74 ? -2.993 2.727 -15.037 1.00 93.25 74 SER A CA 1
ATOM 577 C C . SER A 1 74 ? -1.620 2.137 -15.340 1.00 93.25 74 SER A C 1
ATOM 579 O O . SER A 1 74 ? -0.761 2.821 -15.900 1.00 93.25 74 SER A O 1
ATOM 581 N N . GLY A 1 75 ? -1.435 0.853 -15.055 1.00 92.62 75 GLY A N 1
ATOM 582 C CA . GLY A 1 75 ? -0.178 0.153 -15.250 1.00 92.62 75 GLY A CA 1
ATOM 583 C C . GLY A 1 75 ? 0.826 0.532 -14.172 1.00 92.62 75 GLY A C 1
A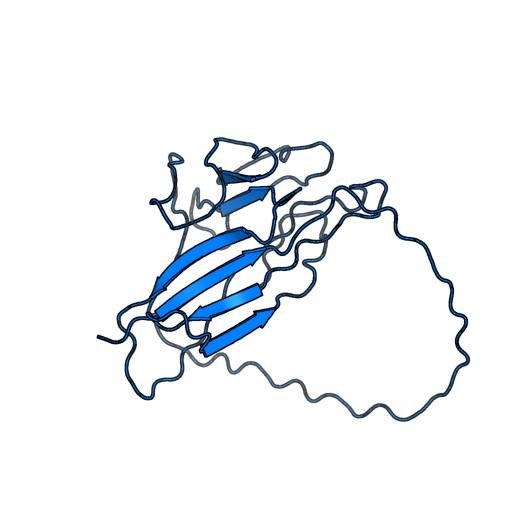TOM 584 O O . GLY A 1 75 ? 0.651 0.199 -13.000 1.00 92.62 75 GLY A O 1
ATOM 585 N N . CYS A 1 76 ? 1.899 1.205 -14.570 1.00 94.12 76 CYS A N 1
ATOM 586 C CA . CYS A 1 76 ? 3.052 1.417 -13.711 1.00 94.12 76 CYS A CA 1
ATOM 587 C C . CYS A 1 76 ? 3.079 2.810 -13.085 1.00 94.12 76 CYS A C 1
ATOM 589 O O . CYS A 1 76 ? 3.127 3.790 -13.828 1.00 94.12 76 CYS A O 1
ATOM 591 N N . PRO A 1 77 ? 3.028 2.908 -11.742 1.00 94.44 77 PRO A N 1
ATOM 592 C CA . PRO A 1 77 ? 2.966 4.188 -11.058 1.00 94.44 77 PRO A CA 1
ATOM 593 C C . PRO A 1 77 ? 4.312 4.902 -11.016 1.00 94.44 77 PRO A C 1
ATOM 595 O O . PRO A 1 77 ? 5.295 4.357 -10.512 1.00 94.44 77 PRO A O 1
ATOM 598 N N . GLU A 1 78 ? 4.314 6.161 -11.454 1.00 92.75 78 GLU A N 1
ATOM 599 C CA . GLU A 1 78 ? 5.413 7.102 -11.223 1.00 92.75 78 GLU A CA 1
ATOM 600 C C . GLU A 1 78 ? 5.469 7.525 -9.740 1.00 92.75 78 GLU A C 1
ATOM 602 O O . GLU A 1 78 ? 4.505 7.298 -9.000 1.00 92.75 78 GLU A O 1
ATOM 607 N N . PRO A 1 79 ? 6.574 8.131 -9.264 1.00 91.00 79 PRO A N 1
ATOM 608 C CA . PRO A 1 79 ? 6.697 8.573 -7.874 1.00 91.00 79 PRO A CA 1
ATOM 609 C C . PRO A 1 79 ? 5.489 9.396 -7.399 1.00 91.00 79 PRO A C 1
ATOM 611 O O . PRO A 1 79 ? 5.068 10.350 -8.057 1.00 91.00 79 PRO A O 1
ATOM 614 N N . GLY A 1 80 ? 4.903 9.013 -6.260 1.00 91.69 80 GLY A N 1
ATOM 615 C CA . GLY A 1 80 ? 3.698 9.654 -5.720 1.00 91.69 80 GLY A CA 1
ATOM 616 C C . GLY A 1 80 ? 2.379 9.183 -6.350 1.00 91.69 80 GLY A C 1
ATOM 617 O O . GLY A 1 80 ? 1.326 9.759 -6.067 1.00 91.69 80 GLY A O 1
ATOM 618 N N . GLN A 1 81 ? 2.401 8.120 -7.158 1.00 94.88 81 GLN A N 1
ATOM 619 C CA . GLN A 1 81 ? 1.210 7.518 -7.759 1.00 94.88 81 GLN A CA 1
ATOM 620 C C . GLN A 1 81 ? 0.925 6.099 -7.252 1.00 94.88 81 GLN A C 1
ATOM 622 O O . GLN A 1 81 ? 1.770 5.426 -6.653 1.00 94.88 81 GLN A O 1
ATOM 627 N N . TYR A 1 82 ? -0.291 5.636 -7.530 1.00 96.56 82 TYR A N 1
ATOM 628 C CA . TYR A 1 82 ? -0.708 4.251 -7.377 1.00 96.56 82 TYR A CA 1
ATOM 629 C C . TYR A 1 82 ? -1.477 3.768 -8.608 1.00 96.56 82 TYR A C 1
ATOM 631 O O . TYR A 1 82 ? -2.070 4.558 -9.347 1.00 96.56 82 TYR A O 1
ATOM 639 N N . SER A 1 83 ? -1.526 2.454 -8.776 1.00 96.19 83 SER A N 1
ATOM 640 C CA . SER A 1 83 ? -2.391 1.773 -9.734 1.00 96.19 83 SER A CA 1
ATOM 641 C C . SER A 1 83 ? -3.086 0.583 -9.074 1.00 96.19 83 SER A C 1
ATOM 643 O O . SER A 1 83 ? -2.696 0.131 -7.993 1.00 96.19 83 SER A O 1
ATOM 645 N N . LEU A 1 84 ? -4.159 0.102 -9.701 1.00 96.62 84 LEU A N 1
ATOM 646 C CA . LEU A 1 84 ? -4.847 -1.121 -9.295 1.00 96.62 84 LEU A CA 1
ATOM 647 C C . LEU A 1 84 ? -4.648 -2.140 -10.403 1.00 96.62 84 LEU A C 1
ATOM 649 O O . LEU A 1 84 ? -5.173 -1.950 -11.493 1.00 96.62 84 LEU A O 1
ATOM 653 N N . GLU A 1 85 ? -3.912 -3.206 -10.137 1.00 94.69 85 GLU A N 1
ATOM 654 C CA . GLU A 1 85 ? -3.486 -4.149 -11.170 1.00 94.69 85 GLU A CA 1
ATOM 655 C C . GLU A 1 85 ? -3.697 -5.576 -10.687 1.00 94.69 85 GLU A C 1
ATOM 657 O O . GLU A 1 85 ? -3.621 -5.855 -9.496 1.00 94.69 85 GLU A O 1
ATOM 662 N N . ASN A 1 86 ? -3.970 -6.493 -11.608 1.00 93.06 86 ASN A N 1
ATOM 663 C CA . ASN A 1 86 ? -4.023 -7.926 -11.315 1.00 93.06 86 ASN A CA 1
ATOM 664 C C . ASN A 1 86 ? -2.823 -8.678 -11.903 1.00 93.06 86 ASN A C 1
ATOM 666 O O . ASN A 1 86 ? -2.548 -9.810 -11.504 1.00 93.06 86 ASN A O 1
ATOM 670 N N . PHE A 1 87 ? -2.123 -8.085 -12.874 1.00 89.50 87 PHE A N 1
ATOM 671 C CA . PHE A 1 87 ? -1.079 -8.780 -13.608 1.00 89.50 87 PHE A CA 1
ATOM 672 C C . PHE A 1 87 ? -0.121 -7.820 -14.322 1.00 89.50 87 PHE A C 1
ATOM 674 O O . PHE A 1 87 ? -0.498 -7.127 -15.264 1.00 89.50 87 PHE A O 1
ATOM 681 N N . LEU A 1 88 ? 1.151 -7.843 -13.924 1.00 90.06 88 LEU A N 1
ATOM 682 C CA . LEU A 1 88 ? 2.254 -7.137 -14.576 1.00 90.06 88 LEU A CA 1
ATOM 683 C C . LEU A 1 88 ? 3.408 -8.119 -14.827 1.00 90.06 88 LEU A C 1
ATOM 685 O O . LEU A 1 88 ? 4.316 -8.267 -14.006 1.00 90.06 88 LEU A O 1
ATOM 689 N N . VAL A 1 89 ? 3.378 -8.789 -15.987 1.00 83.56 89 VAL A N 1
ATOM 690 C CA . VAL A 1 89 ? 4.327 -9.861 -16.379 1.00 83.56 89 VAL A CA 1
ATOM 691 C C . VAL A 1 89 ? 5.788 -9.443 -16.258 1.00 83.56 89 VAL A C 1
ATOM 693 O O . VAL A 1 89 ? 6.634 -10.239 -15.865 1.00 83.56 89 VAL A O 1
ATOM 696 N N . TYR A 1 90 ? 6.093 -8.199 -16.616 1.00 83.25 90 TYR A N 1
ATOM 697 C CA . TYR A 1 90 ? 7.460 -7.680 -16.640 1.00 83.25 90 TYR A CA 1
ATOM 698 C C . TYR A 1 90 ? 7.775 -6.787 -15.432 1.00 83.25 90 TYR A C 1
ATOM 700 O O . TYR A 1 90 ? 8.847 -6.183 -15.382 1.00 83.25 90 TYR A O 1
ATOM 708 N N . GLY A 1 91 ? 6.854 -6.698 -14.466 1.00 87.75 91 GLY A N 1
ATOM 709 C CA . GLY A 1 91 ? 6.864 -5.641 -13.461 1.00 87.75 91 GLY A CA 1
ATOM 710 C C . GLY A 1 91 ? 6.678 -4.265 -14.107 1.00 87.75 91 GLY A C 1
ATOM 711 O O . GLY A 1 91 ? 6.103 -4.154 -15.190 1.00 87.75 91 GLY A O 1
ATOM 712 N N . CYS A 1 92 ? 7.186 -3.226 -13.446 1.00 87.12 92 CYS A N 1
ATOM 713 C CA . CYS A 1 92 ? 7.088 -1.843 -13.910 1.00 87.12 92 CYS A CA 1
ATOM 714 C C . CYS A 1 92 ? 8.392 -1.216 -14.357 1.00 87.12 92 CYS A C 1
ATOM 716 O O . CYS A 1 92 ? 8.445 -0.501 -15.354 1.00 87.12 92 CYS A O 1
ATOM 718 N N . TYR A 1 93 ? 9.463 -1.517 -13.641 1.00 84.12 93 TYR A N 1
ATOM 719 C CA . TYR A 1 93 ? 10.774 -0.962 -13.909 1.00 84.12 93 TYR A CA 1
ATOM 720 C C . TYR A 1 93 ? 11.793 -2.094 -13.954 1.00 84.12 93 TYR A C 1
ATOM 722 O O . TYR A 1 93 ? 11.553 -3.206 -13.479 1.00 84.12 93 TYR A O 1
ATOM 730 N N . LYS A 1 94 ? 12.996 -1.810 -14.466 1.00 82.50 94 LYS A N 1
ATOM 731 C CA . LYS A 1 94 ? 14.094 -2.798 -14.491 1.00 82.50 94 LYS A CA 1
ATOM 732 C C . LYS A 1 94 ? 14.380 -3.401 -13.108 1.00 82.50 94 LYS A C 1
ATOM 734 O O . LYS A 1 94 ? 14.846 -4.538 -13.028 1.00 82.50 94 LYS A O 1
ATOM 739 N N . ASN A 1 95 ? 14.036 -2.667 -12.052 1.00 86.00 95 ASN A N 1
ATOM 740 C CA . ASN A 1 95 ? 14.278 -2.986 -10.652 1.00 86.00 95 ASN A CA 1
ATOM 741 C C . ASN A 1 95 ? 13.107 -3.678 -9.943 1.00 86.00 95 ASN A C 1
ATOM 743 O O . ASN A 1 95 ? 13.229 -3.940 -8.753 1.00 86.00 95 ASN A O 1
ATOM 747 N N . THR A 1 96 ? 12.000 -3.982 -10.626 1.00 89.44 96 THR A N 1
ATOM 748 C CA . THR A 1 96 ? 10.841 -4.652 -10.014 1.00 89.44 96 THR A CA 1
ATOM 749 C C . THR A 1 96 ? 10.654 -6.063 -10.548 1.00 89.44 96 THR A C 1
ATOM 751 O O . THR A 1 96 ? 10.908 -6.315 -11.727 1.00 89.44 96 THR A O 1
ATOM 754 N N . ILE A 1 97 ? 10.213 -6.979 -9.697 1.00 91.25 97 ILE A N 1
ATOM 755 C CA . ILE A 1 97 ? 9.854 -8.349 -10.076 1.00 91.25 97 ILE A CA 1
ATOM 756 C C . ILE A 1 97 ? 8.522 -8.385 -10.853 1.00 91.25 97 ILE A C 1
ATOM 758 O O . ILE A 1 97 ? 7.745 -7.430 -10.771 1.00 91.25 97 ILE A O 1
ATOM 762 N N . PRO A 1 98 ? 8.234 -9.470 -11.595 1.00 90.38 98 PRO A N 1
ATOM 763 C CA . PRO A 1 98 ? 6.881 -9.759 -12.061 1.00 90.38 98 PRO A CA 1
ATOM 764 C C . PRO A 1 98 ? 5.883 -9.768 -10.898 1.00 90.38 98 PRO A C 1
ATOM 766 O O . PRO A 1 98 ? 6.206 -10.266 -9.818 1.00 90.38 98 PRO A O 1
ATOM 769 N N . LEU A 1 99 ? 4.680 -9.240 -11.133 1.00 88.25 99 LEU A N 1
ATOM 770 C CA . LEU A 1 99 ? 3.596 -9.206 -10.150 1.00 88.25 99 LEU A CA 1
ATOM 771 C C . LEU A 1 99 ? 2.371 -9.917 -10.717 1.00 88.25 99 LEU A C 1
ATOM 773 O O . LEU A 1 99 ? 1.890 -9.565 -11.796 1.00 88.25 99 LEU A O 1
ATOM 777 N N . THR A 1 100 ? 1.884 -10.940 -10.016 1.00 86.12 100 THR A N 1
ATOM 778 C CA . THR A 1 100 ? 0.813 -11.806 -10.525 1.00 86.12 100 THR A CA 1
ATOM 779 C C . THR A 1 100 ? -0.218 -12.122 -9.452 1.00 86.12 100 THR A C 1
ATOM 781 O O . THR A 1 100 ? 0.092 -12.843 -8.505 1.00 86.12 100 THR A O 1
ATOM 784 N N . GLY A 1 101 ? -1.449 -11.650 -9.649 1.00 83.12 101 GLY A N 1
ATOM 785 C CA . GLY A 1 101 ? -2.567 -11.870 -8.735 1.00 83.12 101 GLY A CA 1
ATOM 786 C C . GLY A 1 101 ? -2.392 -11.185 -7.379 1.00 83.12 101 GLY A C 1
ATOM 787 O O . GLY A 1 101 ? -1.288 -10.843 -6.952 1.00 83.12 101 GLY A O 1
ATOM 788 N N . ASP A 1 102 ? -3.504 -10.974 -6.690 1.00 91.38 102 ASP A N 1
ATOM 789 C CA . ASP A 1 102 ? -3.507 -10.529 -5.302 1.00 91.38 102 ASP A CA 1
ATOM 790 C C . ASP A 1 102 ? -3.484 -11.713 -4.316 1.00 91.38 102 ASP A C 1
ATOM 792 O O . ASP A 1 102 ? -3.442 -12.890 -4.689 1.00 91.38 102 ASP A O 1
ATOM 796 N N . HIS A 1 103 ? -3.494 -11.400 -3.020 1.00 92.00 103 HIS A N 1
ATOM 797 C CA . HIS A 1 103 ? -3.507 -12.414 -1.969 1.00 92.00 103 HIS A CA 1
ATOM 798 C C . HIS A 1 103 ? -4.833 -13.199 -1.891 1.00 92.00 103 HIS A C 1
ATOM 800 O O . HIS A 1 103 ? -4.859 -14.304 -1.345 1.00 92.00 103 HIS A O 1
ATOM 806 N N . THR A 1 104 ? -5.952 -12.668 -2.399 1.00 91.12 104 THR A N 1
ATOM 807 C CA . THR A 1 104 ? -7.264 -13.315 -2.239 1.00 91.12 104 THR A CA 1
ATOM 808 C C . THR A 1 104 ? -7.449 -14.541 -3.123 1.00 91.12 104 THR A C 1
ATOM 810 O O . THR A 1 104 ? -8.312 -15.366 -2.809 1.00 91.12 104 THR A O 1
ATOM 813 N N . LYS A 1 105 ? -6.588 -14.727 -4.136 1.00 87.69 105 LYS A N 1
ATOM 814 C CA . LYS A 1 105 ? -6.564 -15.894 -5.041 1.00 87.69 105 LYS A CA 1
ATOM 815 C C . LYS A 1 105 ? -7.856 -16.066 -5.844 1.00 87.69 105 LYS A C 1
ATOM 817 O O . LYS A 1 105 ? -8.134 -17.156 -6.348 1.00 87.69 105 LYS A O 1
ATOM 822 N N . ASP A 1 106 ? -8.651 -15.013 -5.960 1.00 88.94 106 ASP A N 1
ATOM 823 C CA . ASP A 1 106 ? -9.793 -14.950 -6.855 1.00 88.94 106 ASP A CA 1
ATOM 824 C C . ASP A 1 106 ? -9.350 -14.597 -8.278 1.00 88.94 106 ASP A C 1
ATOM 826 O O . ASP A 1 106 ? -8.293 -14.010 -8.528 1.00 88.94 106 ASP A O 1
ATOM 830 N N . PHE A 1 107 ? -10.159 -15.013 -9.251 1.00 89.31 107 PHE A N 1
ATOM 831 C CA . PHE A 1 107 ? -9.828 -14.818 -10.653 1.00 89.31 107 PHE A CA 1
ATOM 832 C C . PHE A 1 107 ? -9.815 -13.326 -11.003 1.00 89.31 107 PHE A C 1
ATOM 834 O O . PHE A 1 107 ? -10.848 -12.659 -10.986 1.00 89.31 107 PHE A O 1
ATOM 841 N N . GLY A 1 108 ? -8.634 -12.821 -11.364 1.00 89.12 108 GLY A N 1
ATOM 842 C CA . GLY A 1 108 ? -8.448 -11.422 -11.732 1.00 89.12 108 GLY A CA 1
ATOM 843 C C . GLY A 1 108 ? -8.488 -10.448 -10.553 1.00 89.12 108 GLY A C 1
ATOM 844 O O . GLY A 1 108 ? -8.693 -9.259 -10.807 1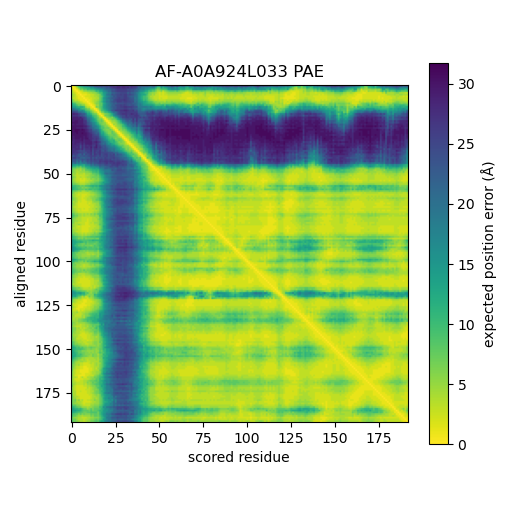.00 89.12 108 GLY A O 1
ATOM 845 N N . GLY A 1 109 ? -8.293 -10.933 -9.321 1.00 93.94 109 GLY A N 1
ATOM 846 C CA . GLY A 1 109 ? -8.148 -10.106 -8.124 1.00 93.94 109 GLY A CA 1
ATOM 847 C C . GLY A 1 109 ? -7.001 -9.103 -8.263 1.00 93.94 109 GLY A C 1
ATOM 848 O O . GLY A 1 109 ? -5.923 -9.427 -8.778 1.00 93.94 109 GLY A O 1
ATOM 849 N N . LYS A 1 110 ? -7.270 -7.854 -7.878 1.00 94.75 110 LYS A N 1
ATOM 850 C CA . LYS A 1 110 ? -6.345 -6.728 -8.001 1.00 94.75 110 LYS A CA 1
ATOM 851 C C . LYS A 1 110 ? -5.660 -6.418 -6.681 1.00 94.75 110 LYS A C 1
ATOM 853 O O . LYS A 1 110 ? -6.279 -6.371 -5.620 1.00 94.75 110 LYS A O 1
ATOM 858 N N . TYR A 1 111 ? -4.393 -6.054 -6.787 1.00 94.94 111 TYR A N 1
ATOM 859 C CA . TYR A 1 111 ? -3.634 -5.396 -5.740 1.00 94.94 111 TYR A CA 1
ATOM 860 C C . TYR A 1 111 ? -3.510 -3.897 -6.021 1.00 94.94 111 TYR A C 1
ATOM 862 O O . TYR A 1 111 ? -3.607 -3.442 -7.162 1.00 94.94 111 TYR A O 1
ATOM 870 N N . MET A 1 112 ? -3.260 -3.125 -4.967 1.00 96.19 112 MET A N 1
ATOM 871 C CA . MET A 1 112 ? -2.832 -1.736 -5.083 1.00 96.19 112 MET A CA 1
ATOM 872 C C . MET A 1 112 ? -1.309 -1.694 -5.150 1.00 96.19 112 MET A C 1
ATOM 874 O O . MET A 1 112 ? -0.632 -2.090 -4.202 1.00 96.19 112 MET A O 1
ATOM 878 N N . LEU A 1 113 ? -0.773 -1.218 -6.270 1.00 95.50 113 LEU A N 1
ATOM 879 C CA . LEU A 1 113 ? 0.654 -0.978 -6.442 1.00 95.50 113 LEU A CA 1
ATOM 880 C C . LEU A 1 113 ? 0.937 0.495 -6.176 1.00 95.50 113 LEU A C 1
ATOM 882 O O . LEU A 1 113 ? 0.326 1.358 -6.799 1.00 95.50 113 LEU A O 1
ATOM 886 N N . VAL A 1 114 ? 1.861 0.784 -5.264 1.00 95.06 114 VAL A N 1
ATOM 887 C CA . VAL A 1 114 ? 2.185 2.154 -4.849 1.00 95.06 114 VAL A CA 1
ATOM 888 C C . VAL A 1 114 ? 3.650 2.437 -5.114 1.00 95.06 114 VAL A C 1
ATOM 890 O O . VAL A 1 114 ? 4.516 1.692 -4.656 1.00 95.06 114 VAL A O 1
ATOM 893 N N . ASN A 1 115 ? 3.930 3.544 -5.798 1.00 92.81 115 ASN A N 1
ATOM 894 C CA . ASN A 1 115 ? 5.280 4.075 -5.888 1.00 92.81 115 ASN A CA 1
ATOM 895 C C . ASN A 1 115 ? 5.472 5.170 -4.834 1.00 92.81 115 ASN A C 1
ATOM 897 O O . ASN A 1 115 ? 5.056 6.320 -4.986 1.00 92.81 115 ASN A O 1
ATOM 901 N N . GLY A 1 116 ? 6.090 4.763 -3.728 1.00 89.19 116 GLY A N 1
ATOM 902 C CA . GLY A 1 116 ? 6.352 5.596 -2.562 1.00 89.19 116 GLY A CA 1
ATOM 903 C C . GLY A 1 116 ? 7.569 6.510 -2.655 1.00 89.19 116 GLY A C 1
ATOM 904 O O . GLY A 1 116 ? 7.864 7.215 -1.693 1.00 89.19 116 GLY A O 1
ATOM 905 N N . GLU A 1 117 ? 8.306 6.470 -3.760 1.00 85.56 117 GLU A N 1
ATOM 906 C CA . GLU A 1 117 ? 9.541 7.228 -3.918 1.00 85.56 117 GLU A CA 1
ATOM 907 C C . GLU A 1 117 ? 9.294 8.739 -3.807 1.00 85.56 117 GLU A C 1
ATOM 909 O O . GLU A 1 117 ? 8.336 9.269 -4.370 1.00 85.56 117 GLU A O 1
ATOM 914 N N . GLY A 1 118 ? 10.130 9.438 -3.032 1.00 73.50 118 GLY A N 1
ATOM 915 C CA . GLY A 1 118 ? 10.012 10.886 -2.839 1.00 73.50 118 GLY A CA 1
ATOM 916 C C . GLY A 1 118 ? 8.767 11.330 -2.061 1.00 73.50 118 GLY A C 1
ATOM 917 O O . GLY A 1 118 ? 8.553 12.531 -1.892 1.00 73.50 118 GLY A O 1
ATOM 918 N N . ALA A 1 119 ? 7.951 10.394 -1.564 1.00 69.69 119 ALA A N 1
ATOM 919 C CA . ALA A 1 119 ? 6.773 10.714 -0.775 1.00 69.69 119 ALA A CA 1
ATOM 920 C C . ALA A 1 119 ? 7.181 11.379 0.546 1.00 69.69 119 ALA A C 1
ATOM 922 O O . ALA A 1 119 ? 8.047 10.887 1.266 1.00 69.69 119 ALA A O 1
ATOM 923 N N . VAL A 1 120 ? 6.522 12.478 0.911 1.00 68.94 120 VAL A N 1
ATOM 924 C CA . VAL A 1 120 ? 6.564 13.000 2.280 1.00 68.94 120 VAL A CA 1
ATOM 925 C C . VAL A 1 120 ? 5.466 12.265 3.036 1.00 68.94 120 VAL A C 1
ATOM 927 O O . VAL A 1 120 ? 4.300 12.476 2.722 1.00 68.94 120 VAL A O 1
ATOM 930 N N . SER A 1 121 ? 5.830 11.360 3.955 1.00 77.25 121 SER A N 1
ATOM 931 C CA . SER A 1 121 ? 4.929 10.659 4.896 1.00 77.25 121 SER A CA 1
ATOM 932 C C . SER A 1 121 ? 3.468 10.548 4.408 1.00 77.25 121 SER A C 1
ATOM 934 O O . SER A 1 121 ? 2.603 11.301 4.860 1.00 77.25 121 SER A O 1
ATOM 936 N N . SER A 1 122 ? 3.207 9.658 3.452 1.00 89.31 122 SER A N 1
ATOM 937 C CA . SER A 1 122 ? 1.971 9.645 2.658 1.00 89.31 122 SER A CA 1
ATOM 938 C C . SER A 1 122 ? 1.043 8.496 3.044 1.00 89.31 122 SER A C 1
ATOM 940 O O . SER A 1 122 ? 1.493 7.405 3.405 1.00 89.31 122 SER A O 1
ATOM 942 N N . ASP A 1 123 ? -0.266 8.734 2.971 1.00 94.38 123 ASP A N 1
ATOM 943 C CA . ASP A 1 123 ? -1.261 7.738 3.349 1.00 94.38 123 ASP A CA 1
ATOM 944 C C . ASP A 1 123 ? -1.580 6.852 2.143 1.00 94.38 123 ASP A C 1
ATOM 946 O O . ASP A 1 123 ? -2.174 7.284 1.153 1.00 94.38 123 ASP A O 1
ATOM 950 N N . VAL A 1 124 ? -1.170 5.589 2.242 1.00 95.44 124 VAL A N 1
ATOM 951 C CA . VAL A 1 124 ? -1.429 4.549 1.245 1.00 95.44 124 VAL A CA 1
ATOM 952 C C . VAL A 1 124 ? -2.915 4.222 1.215 1.00 95.44 124 VAL A C 1
ATOM 954 O O . VAL A 1 124 ? -3.505 4.183 0.140 1.00 95.44 124 VAL A O 1
ATOM 957 N N . LEU A 1 125 ? -3.523 4.033 2.388 1.00 95.50 125 LEU A N 1
ATOM 958 C CA . LEU A 1 125 ? -4.929 3.666 2.519 1.00 95.50 125 LEU A CA 1
ATOM 959 C C . LEU A 1 125 ? -5.536 4.307 3.772 1.00 95.50 125 LEU A C 1
ATOM 961 O O . LEU A 1 125 ? -5.000 4.150 4.866 1.00 95.50 125 LEU A O 1
ATOM 965 N N . VAL A 1 126 ? -6.673 4.981 3.622 1.00 95.69 126 VAL A N 1
ATOM 966 C CA . VAL A 1 126 ? -7.487 5.540 4.705 1.00 95.69 126 VAL A CA 1
ATOM 967 C C . VAL A 1 126 ? -8.917 5.070 4.515 1.00 95.69 126 VAL A C 1
ATOM 969 O O . VAL A 1 126 ? -9.557 5.373 3.510 1.00 95.69 126 VAL A O 1
ATOM 972 N N . VAL A 1 127 ? -9.433 4.320 5.480 1.00 93.75 127 VAL A N 1
ATOM 973 C CA . VAL A 1 127 ? -10.764 3.714 5.385 1.00 93.75 127 VAL A CA 1
ATOM 974 C C . VAL A 1 127 ? -11.510 3.852 6.695 1.00 93.75 127 VAL A C 1
ATOM 976 O O . VAL A 1 127 ? -10.970 3.615 7.775 1.00 93.75 127 VAL A O 1
ATOM 979 N N . LYS A 1 128 ? -12.776 4.257 6.598 1.00 92.81 128 LYS A N 1
ATOM 980 C CA . LYS A 1 128 ? -13.661 4.391 7.752 1.00 92.81 128 LYS A CA 1
ATOM 981 C C . LYS A 1 128 ? -14.227 3.027 8.121 1.00 92.81 128 LYS A C 1
ATOM 983 O O . LYS A 1 128 ? -14.987 2.451 7.351 1.00 92.81 128 LYS A O 1
ATOM 988 N N . ILE A 1 129 ? -13.914 2.555 9.318 1.00 89.75 129 ILE A N 1
ATOM 989 C CA . ILE A 1 129 ? -14.444 1.328 9.902 1.00 89.75 129 ILE A CA 1
ATOM 990 C C . ILE A 1 129 ? -15.709 1.669 10.693 1.00 89.75 129 ILE A C 1
ATOM 992 O O . ILE A 1 129 ? -15.698 2.527 11.577 1.00 89.75 129 ILE A O 1
ATOM 996 N N . GLY A 1 130 ? -16.812 1.000 10.367 1.00 88.50 130 GLY A N 1
ATOM 997 C CA . GLY A 1 130 ? -18.077 1.077 11.097 1.00 88.50 130 GLY A CA 1
ATOM 998 C C . GLY A 1 130 ? -18.500 -0.286 11.636 1.00 88.50 130 GLY A C 1
ATOM 999 O O . GLY A 1 130 ? -17.836 -1.290 11.403 1.00 88.50 130 GLY A O 1
ATOM 1000 N N . GLY A 1 131 ? -19.622 -0.319 12.357 1.00 84.69 131 GLY A N 1
ATOM 1001 C CA . GLY A 1 131 ? -20.184 -1.573 12.877 1.00 84.69 131 GLY A CA 1
ATOM 1002 C C . GLY A 1 131 ? -19.413 -2.173 14.057 1.00 84.69 131 GLY A C 1
ATOM 1003 O O . GLY A 1 131 ? -19.624 -3.336 14.384 1.00 84.69 131 GLY A O 1
ATOM 1004 N N . LEU A 1 132 ? -18.538 -1.395 14.704 1.00 85.44 132 LEU A N 1
ATOM 1005 C CA . LEU A 1 132 ? -17.805 -1.842 15.885 1.00 85.44 132 LEU A CA 1
ATOM 1006 C C . LEU A 1 132 ? -18.706 -1.822 17.130 1.00 85.44 132 LEU A C 1
ATOM 1008 O O . LEU A 1 132 ? -19.383 -0.829 17.422 1.00 85.44 132 LEU A O 1
ATOM 1012 N N . CYS A 1 133 ? -18.685 -2.919 17.876 1.00 84.31 133 CYS A N 1
ATOM 1013 C CA . CYS A 1 133 ? -19.364 -3.116 19.147 1.00 84.31 133 CYS A CA 1
ATOM 1014 C C . CYS A 1 133 ? -18.449 -2.701 20.304 1.00 84.31 133 CYS A C 1
ATOM 1016 O O . CYS A 1 133 ? -17.246 -2.968 20.304 1.00 84.31 133 CYS A O 1
ATOM 1018 N N . SER A 1 134 ? -19.025 -2.052 21.316 1.00 82.62 134 SER A N 1
ATOM 1019 C CA . SER A 1 134 ? -18.303 -1.713 22.546 1.00 82.62 134 SER A CA 1
ATOM 1020 C C . SER A 1 134 ? -17.820 -2.976 23.267 1.00 82.62 134 SER A C 1
ATOM 1022 O O . SER A 1 134 ? -18.476 -4.015 23.210 1.00 82.62 134 SER A O 1
ATOM 1024 N N . ASN A 1 135 ? -16.692 -2.869 23.975 1.00 83.12 135 ASN A N 1
ATOM 1025 C CA . ASN A 1 135 ? -16.104 -3.959 24.765 1.00 83.12 135 ASN A CA 1
ATOM 1026 C C . ASN A 1 135 ? -15.833 -5.251 23.961 1.00 83.12 135 ASN A C 1
ATOM 1028 O O . ASN A 1 135 ? -15.923 -6.353 24.494 1.00 83.12 135 ASN A O 1
ATOM 1032 N N . THR A 1 136 ? -15.536 -5.112 22.666 1.00 83.19 136 THR A N 1
ATOM 1033 C CA . THR A 1 136 ? -15.180 -6.223 21.773 1.00 83.19 136 THR A CA 1
ATOM 1034 C C . THR A 1 136 ? -13.736 -6.063 21.313 1.00 83.19 136 THR A C 1
ATOM 1036 O O . THR A 1 136 ? -13.328 -4.976 20.904 1.00 83.19 136 THR A O 1
ATOM 1039 N N . THR A 1 137 ? -12.958 -7.142 21.374 1.00 84.69 137 THR A N 1
ATOM 1040 C CA . THR A 1 137 ? -11.600 -7.183 20.822 1.00 84.69 137 THR A CA 1
ATOM 1041 C C . THR A 1 137 ? -11.668 -7.486 19.332 1.00 84.69 137 THR A C 1
ATOM 1043 O O . THR A 1 137 ? -12.292 -8.462 18.921 1.00 84.69 137 THR A O 1
ATOM 1046 N N . TYR A 1 138 ? -11.000 -6.663 18.531 1.00 84.25 138 TYR A N 1
ATOM 1047 C CA . TYR A 1 138 ? -10.891 -6.844 17.089 1.00 84.25 138 TYR A CA 1
ATOM 1048 C C . TYR A 1 138 ? -9.466 -7.227 16.711 1.00 84.25 138 TYR A C 1
ATOM 1050 O O . TYR A 1 138 ? -8.509 -6.728 17.301 1.00 84.25 138 TYR A O 1
ATOM 1058 N N . GLN A 1 139 ? -9.340 -8.084 15.702 1.00 86.25 139 GLN A N 1
ATOM 1059 C CA . GLN A 1 139 ? -8.071 -8.355 15.042 1.00 86.25 139 GLN A CA 1
ATOM 1060 C C . GLN A 1 139 ? -8.034 -7.640 13.695 1.00 86.25 139 GLN A C 1
ATOM 1062 O O . GLN A 1 139 ? -9.031 -7.582 12.974 1.00 86.25 139 GLN A O 1
ATOM 1067 N N . PHE A 1 140 ? -6.860 -7.116 13.371 1.00 87.12 140 PHE A N 1
ATOM 1068 C CA . PHE A 1 140 ? -6.539 -6.545 12.077 1.00 87.12 140 PHE A CA 1
ATOM 1069 C C . PHE A 1 140 ? -5.485 -7.419 11.392 1.00 87.12 140 PHE A C 1
ATOM 1071 O O . PHE A 1 140 ? -4.581 -7.919 12.058 1.00 87.12 140 PHE A O 1
ATOM 1078 N N . ALA A 1 141 ? -5.622 -7.588 10.079 1.00 90.00 141 ALA A N 1
ATOM 1079 C CA . ALA A 1 141 ? -4.650 -8.245 9.216 1.00 90.00 141 ALA A CA 1
ATOM 1080 C C . ALA A 1 141 ? -4.626 -7.519 7.866 1.00 90.00 141 ALA A C 1
ATOM 1082 O O . ALA A 1 141 ? -5.668 -7.056 7.386 1.00 90.00 141 ALA A O 1
ATOM 1083 N N . ALA A 1 142 ? -3.450 -7.431 7.256 1.00 92.50 142 ALA A N 1
ATOM 1084 C CA . ALA A 1 142 ? -3.257 -6.899 5.917 1.00 92.50 142 ALA A CA 1
ATOM 1085 C C . ALA A 1 142 ? -2.212 -7.742 5.202 1.00 92.50 142 ALA A C 1
ATOM 1087 O O . ALA A 1 142 ? -1.307 -8.250 5.837 1.00 92.50 142 ALA A O 1
ATOM 1088 N N . PHE A 1 143 ? -2.322 -7.864 3.884 1.00 94.06 143 PHE A N 1
ATOM 1089 C CA . PHE A 1 143 ? -1.363 -8.627 3.097 1.00 94.06 143 PHE A CA 1
ATOM 1090 C C . PHE A 1 143 ? -0.543 -7.663 2.255 1.00 94.06 143 PHE A C 1
ATOM 1092 O O . PHE A 1 143 ? -1.095 -6.914 1.447 1.00 94.06 143 PHE A O 1
ATOM 1099 N N . LEU A 1 144 ? 0.768 -7.664 2.467 1.00 94.81 144 LEU A N 1
ATOM 1100 C CA . LEU A 1 144 ? 1.716 -6.764 1.822 1.00 94.81 144 LEU A CA 1
ATOM 1101 C C . LEU A 1 144 ? 2.756 -7.570 1.049 1.00 94.81 144 LEU A C 1
ATOM 1103 O O . LEU A 1 144 ? 3.181 -8.629 1.496 1.00 94.81 144 LEU A O 1
ATOM 1107 N N . ALA A 1 145 ? 3.205 -7.046 -0.087 1.00 93.50 145 ALA A N 1
ATOM 1108 C CA . ALA A 1 145 ? 4.277 -7.646 -0.869 1.00 93.50 145 ALA A CA 1
ATOM 1109 C C . ALA A 1 145 ? 5.273 -6.568 -1.301 1.00 93.50 145 ALA A C 1
ATOM 1111 O O . ALA A 1 145 ? 4.884 -5.484 -1.743 1.00 93.50 145 ALA A O 1
ATOM 1112 N N . ASN A 1 146 ? 6.566 -6.872 -1.200 1.00 93.00 146 ASN A N 1
ATOM 1113 C CA . ASN A 1 146 ? 7.610 -6.044 -1.791 1.00 93.00 146 ASN A CA 1
ATOM 1114 C C . ASN A 1 146 ? 7.827 -6.468 -3.250 1.00 93.00 146 ASN A C 1
ATOM 1116 O O . ASN A 1 146 ? 8.036 -7.645 -3.538 1.00 93.00 146 ASN A O 1
ATOM 1120 N N . CYS A 1 147 ? 7.797 -5.507 -4.173 1.00 92.50 147 CYS A N 1
ATOM 1121 C CA . CYS A 1 147 ? 7.990 -5.762 -5.598 1.00 92.50 147 CYS A CA 1
ATOM 1122 C C . CYS A 1 147 ? 9.398 -5.421 -6.113 1.00 92.50 147 CYS A C 1
ATOM 1124 O O . CYS A 1 147 ? 9.639 -5.518 -7.315 1.00 92.50 147 CYS A O 1
ATOM 1126 N N . LEU A 1 148 ? 10.339 -5.021 -5.254 1.00 90.94 148 LEU A N 1
ATOM 1127 C CA . LEU A 1 148 ? 11.718 -4.731 -5.652 1.00 90.94 148 LEU A CA 1
ATOM 1128 C C . LEU A 1 148 ? 12.511 -6.016 -5.924 1.00 90.94 148 LEU A C 1
ATOM 1130 O O . LEU A 1 148 ? 12.297 -7.053 -5.303 1.00 90.94 148 LEU A O 1
ATOM 1134 N N . LYS A 1 149 ? 13.470 -5.944 -6.848 1.00 89.81 149 LYS A N 1
ATOM 1135 C CA . LYS A 1 149 ? 14.497 -6.972 -7.058 1.00 89.81 149 LYS A CA 1
ATOM 1136 C C . LYS A 1 149 ? 15.632 -6.808 -6.059 1.00 89.81 149 LYS A C 1
ATOM 1138 O O . LYS A 1 149 ? 15.939 -5.701 -5.629 1.00 89.81 149 LYS A O 1
ATOM 1143 N N . LEU A 1 150 ? 16.338 -7.903 -5.781 1.00 84.50 150 LEU A N 1
ATOM 1144 C CA . LEU A 1 150 ? 17.467 -7.899 -4.845 1.00 84.50 150 LEU A CA 1
ATOM 1145 C C . LEU A 1 150 ? 18.599 -6.964 -5.301 1.00 84.50 150 LEU A C 1
ATOM 1147 O O . LEU A 1 150 ? 19.234 -6.307 -4.487 1.00 84.50 150 LEU A O 1
ATOM 1151 N N . ASN A 1 151 ? 18.829 -6.878 -6.612 1.00 86.75 151 ASN A N 1
ATOM 1152 C CA . ASN A 1 151 ? 19.842 -6.010 -7.213 1.00 86.75 151 ASN A CA 1
ATOM 1153 C C . ASN A 1 151 ? 19.332 -4.595 -7.542 1.00 86.75 151 ASN A C 1
ATOM 1155 O O . ASN A 1 151 ? 20.052 -3.827 -8.186 1.00 86.75 151 ASN A O 1
ATOM 1159 N N . ALA A 1 152 ? 18.109 -4.239 -7.133 1.00 86.81 152 ALA A N 1
ATOM 1160 C CA . ALA A 1 152 ? 17.627 -2.868 -7.242 1.00 86.81 152 ALA A CA 1
ATOM 1161 C C . ALA A 1 152 ? 18.569 -1.917 -6.485 1.00 86.81 152 ALA A C 1
ATOM 1163 O O . ALA A 1 152 ? 19.206 -2.308 -5.506 1.00 86.81 152 ALA A O 1
ATOM 1164 N N . CYS A 1 153 ? 18.693 -0.673 -6.956 1.00 85.00 153 CYS A N 1
ATOM 1165 C CA . CYS A 1 153 ? 19.593 0.322 -6.357 1.00 85.00 153 CYS A CA 1
ATOM 1166 C C . CYS A 1 153 ? 21.053 -0.160 -6.203 1.00 85.00 153 CYS A C 1
ATOM 1168 O O . CYS A 1 153 ? 21.699 0.147 -5.209 1.00 85.00 153 CYS A O 1
ATOM 1170 N N . GLY A 1 154 ? 21.580 -0.963 -7.136 1.00 85.00 154 GLY A N 1
ATOM 1171 C CA . GLY A 1 154 ? 22.952 -1.479 -7.029 1.00 85.00 154 GLY A CA 1
ATOM 1172 C C . GLY A 1 154 ? 23.154 -2.497 -5.899 1.00 85.00 154 GLY A C 1
ATOM 1173 O O . GLY A 1 154 ? 24.282 -2.700 -5.461 1.00 85.00 154 GLY A O 1
ATOM 1174 N N . GLY A 1 155 ? 22.076 -3.136 -5.431 1.00 85.75 155 GLY A N 1
ATOM 1175 C CA . GLY A 1 155 ? 22.104 -4.100 -4.328 1.00 85.75 155 GLY A CA 1
ATOM 1176 C C . GLY A 1 155 ? 21.766 -3.506 -2.960 1.00 85.75 155 GLY A C 1
ATOM 1177 O O . GLY A 1 155 ? 21.803 -4.227 -1.967 1.00 85.75 155 GLY A O 1
ATOM 1178 N N . THR A 1 156 ? 21.414 -2.219 -2.893 1.00 85.88 156 THR A N 1
ATOM 1179 C CA . THR A 1 156 ? 20.997 -1.545 -1.654 1.00 85.88 156 THR A CA 1
ATOM 1180 C C . THR A 1 156 ? 19.627 -0.877 -1.818 1.00 85.88 156 THR A C 1
ATOM 1182 O O . THR A 1 156 ? 19.533 0.354 -1.788 1.00 85.88 156 THR A O 1
ATOM 1185 N N . PRO A 1 157 ? 18.549 -1.651 -2.056 1.00 86.00 157 PRO A N 1
ATOM 1186 C CA . PRO A 1 157 ? 17.208 -1.086 -2.140 1.00 86.00 157 PRO A CA 1
ATOM 1187 C C . PRO A 1 157 ? 16.765 -0.507 -0.794 1.00 86.00 157 PRO A C 1
ATOM 1189 O O . PRO A 1 157 ? 17.023 -1.090 0.258 1.00 86.00 157 PRO A O 1
ATOM 1192 N N . VAL A 1 158 ? 16.039 0.612 -0.835 1.00 86.50 158 VAL A N 1
ATOM 1193 C CA . VAL A 1 158 ? 15.289 1.094 0.330 1.00 86.50 158 VAL A CA 1
ATOM 1194 C C . VAL A 1 158 ? 14.022 0.252 0.435 1.00 86.50 158 VAL A C 1
ATOM 1196 O O . VAL A 1 158 ? 13.205 0.240 -0.487 1.00 86.50 158 VAL A O 1
ATOM 1199 N N . LEU A 1 159 ? 13.889 -0.499 1.526 1.00 89.25 159 LEU A N 1
ATOM 1200 C CA . LEU A 1 159 ? 12.773 -1.418 1.709 1.00 89.25 159 LEU A CA 1
ATOM 1201 C C . LEU A 1 159 ? 11.519 -0.660 2.167 1.00 89.25 159 LEU A C 1
ATOM 1203 O O . LEU A 1 159 ? 11.621 0.223 3.023 1.00 89.25 159 LEU A O 1
ATOM 1207 N N . PRO A 1 160 ? 10.331 -0.983 1.625 1.00 90.31 160 PRO A N 1
ATOM 1208 C CA . PRO A 1 160 ? 9.088 -0.419 2.127 1.00 90.31 160 PRO A CA 1
ATOM 1209 C C . PRO A 1 160 ? 8.865 -0.841 3.578 1.00 90.31 160 PRO A C 1
ATOM 1211 O O . PRO A 1 160 ? 9.047 -2.005 3.926 1.00 90.31 160 PRO A O 1
ATOM 1214 N N . ASN A 1 161 ? 8.422 0.098 4.403 1.00 92.75 161 ASN A N 1
ATOM 1215 C CA . ASN A 1 161 ? 8.119 -0.127 5.808 1.00 92.75 161 ASN A CA 1
ATOM 1216 C C . ASN A 1 161 ? 6.860 0.670 6.138 1.00 92.75 161 ASN A C 1
ATOM 1218 O O . ASN A 1 161 ? 6.867 1.888 6.011 1.00 92.75 161 ASN A O 1
ATOM 1222 N N . LEU A 1 162 ? 5.761 0.007 6.480 1.00 93.88 162 LEU A N 1
ATOM 1223 C CA . LEU A 1 162 ? 4.462 0.647 6.648 1.00 93.88 162 LEU A CA 1
ATOM 1224 C C . LEU A 1 162 ? 4.107 0.763 8.124 1.00 93.88 162 LEU A C 1
ATOM 1226 O O . LEU A 1 162 ? 4.364 -0.134 8.924 1.00 93.88 162 LEU A O 1
ATOM 1230 N N . THR A 1 163 ? 3.461 1.872 8.479 1.00 95.06 163 THR A N 1
ATOM 1231 C CA . THR A 1 163 ? 2.831 2.016 9.793 1.00 95.06 163 THR A CA 1
ATOM 1232 C C . THR A 1 163 ? 1.320 2.033 9.647 1.00 95.06 163 THR A C 1
ATOM 1234 O O . THR A 1 163 ? 0.760 2.826 8.891 1.00 95.06 163 THR A O 1
ATOM 1237 N N . PHE A 1 164 ? 0.672 1.147 10.385 1.00 94.94 164 PHE A N 1
ATOM 1238 C CA . PHE A 1 164 ? -0.767 1.023 10.503 1.00 94.94 164 PHE A CA 1
ATOM 1239 C C . PHE A 1 164 ? -1.233 1.768 11.744 1.00 94.94 164 PHE A C 1
ATOM 1241 O O . PHE A 1 164 ? -0.657 1.605 12.818 1.00 94.94 164 PHE A O 1
ATOM 1248 N N . PHE A 1 165 ? -2.309 2.529 11.610 1.00 94.62 165 PHE A N 1
ATOM 1249 C CA . PHE A 1 165 ? -2.961 3.234 12.700 1.00 94.62 165 PHE A CA 1
ATOM 1250 C C . PHE A 1 165 ? -4.444 2.895 12.719 1.00 94.62 165 PHE A C 1
ATOM 1252 O O . PHE A 1 165 ? -5.103 2.907 11.678 1.00 94.62 165 PHE A O 1
ATOM 1259 N N . ILE A 1 166 ? -4.970 2.640 13.914 1.00 92.38 166 ILE A N 1
ATOM 1260 C CA . ILE A 1 166 ? -6.406 2.704 14.178 1.00 92.38 166 ILE A CA 1
ATOM 1261 C C . ILE A 1 166 ? -6.668 4.009 14.916 1.00 92.38 166 ILE A C 1
ATOM 1263 O O . ILE A 1 166 ? -6.131 4.225 16.000 1.00 92.38 166 ILE A O 1
ATOM 1267 N N . GLU A 1 167 ? -7.482 4.874 14.327 1.00 93.25 167 GLU A N 1
ATOM 1268 C CA . GLU A 1 167 ? -7.778 6.218 14.823 1.00 93.25 167 GLU A CA 1
ATOM 1269 C C . GLU A 1 167 ? -9.258 6.326 15.212 1.00 93.25 167 GLU A C 1
ATOM 1271 O O . GLU A 1 167 ? -10.134 5.747 14.565 1.00 93.25 167 GLU A O 1
ATOM 1276 N N . ALA A 1 168 ? -9.566 7.085 16.258 1.00 89.81 168 ALA A N 1
ATOM 1277 C CA . ALA A 1 168 ? -10.921 7.553 16.518 1.00 89.81 168 ALA A CA 1
ATOM 1278 C C . ALA A 1 168 ? -11.328 8.625 15.489 1.00 89.81 168 ALA A C 1
ATOM 1280 O O . ALA A 1 168 ? -10.500 9.170 14.760 1.00 89.81 168 ALA A O 1
ATOM 1281 N N . VAL A 1 169 ? -12.624 8.946 15.418 1.00 88.44 169 VAL A N 1
ATOM 1282 C CA . VAL A 1 169 ? -13.150 9.927 14.443 1.00 88.44 169 VAL A CA 1
ATOM 1283 C C . VAL A 1 169 ? -12.568 11.330 14.645 1.00 88.44 169 VAL A C 1
ATOM 1285 O O . VAL A 1 169 ? -12.490 12.096 13.691 1.00 88.44 169 VAL A O 1
ATOM 1288 N N . ASP A 1 170 ? -12.156 11.654 15.869 1.00 89.56 170 ASP A N 1
ATOM 1289 C CA . ASP A 1 170 ? -11.517 12.922 16.229 1.00 89.56 170 ASP A CA 1
ATOM 1290 C C . ASP A 1 170 ? -10.008 12.968 15.919 1.00 89.56 170 ASP A C 1
ATOM 1292 O O . ASP A 1 170 ? -9.361 13.979 16.184 1.00 89.56 170 ASP A O 1
ATOM 1296 N N . GLY A 1 171 ? -9.447 11.899 15.341 1.00 88.12 171 GLY A N 1
ATOM 1297 C CA . GLY A 1 171 ? -8.028 11.788 15.000 1.00 88.12 171 GLY A CA 1
ATOM 1298 C C . GLY A 1 171 ? -7.146 11.224 16.116 1.00 88.12 171 GLY A C 1
ATOM 1299 O O . GLY A 1 171 ? -5.941 11.079 15.917 1.00 88.12 171 GLY A O 1
ATOM 1300 N N . THR A 1 172 ? -7.707 10.867 17.275 1.00 92.00 172 THR A N 1
ATOM 1301 C CA . THR A 1 172 ? -6.941 10.221 18.348 1.00 92.00 172 THR A CA 1
ATOM 1302 C C . THR A 1 172 ? -6.442 8.849 17.895 1.00 92.00 172 THR A C 1
ATOM 1304 O O . THR A 1 172 ? -7.242 7.986 17.535 1.00 92.00 172 THR A O 1
ATOM 1307 N N . ILE A 1 173 ? -5.129 8.607 17.949 1.00 93.31 173 ILE A N 1
ATOM 1308 C CA . ILE A 1 173 ? -4.548 7.287 17.660 1.00 93.31 173 ILE A CA 1
ATOM 1309 C C . ILE A 1 173 ? -4.878 6.340 18.817 1.00 93.31 173 ILE A C 1
ATOM 1311 O O . ILE A 1 173 ? -4.468 6.564 19.953 1.00 93.31 173 ILE A O 1
ATOM 1315 N N . LEU A 1 174 ? -5.604 5.268 18.515 1.00 90.44 174 LEU A N 1
ATOM 1316 C CA . LEU A 1 174 ? -5.969 4.216 19.463 1.00 90.44 174 LEU A CA 1
ATOM 1317 C C . LEU A 1 174 ? -4.927 3.094 19.474 1.00 90.44 174 LEU A C 1
ATOM 1319 O O . LEU A 1 174 ? -4.586 2.573 20.532 1.00 90.44 174 LEU A O 1
ATOM 1323 N N . VAL A 1 175 ? -4.428 2.719 18.292 1.00 90.88 175 VAL A N 1
ATOM 1324 C CA . VAL A 1 175 ? -3.426 1.660 18.103 1.00 90.88 175 VAL A CA 1
ATOM 1325 C C . VAL A 1 175 ? -2.485 2.054 16.970 1.00 90.88 175 VAL A C 1
ATOM 1327 O O . VAL A 1 175 ? -2.923 2.640 15.981 1.00 90.88 175 VAL A O 1
ATOM 1330 N N . SER A 1 176 ? -1.207 1.699 17.103 1.00 94.12 176 SER A N 1
ATOM 1331 C CA . SER A 1 176 ? -0.213 1.783 16.035 1.00 94.12 176 SER A CA 1
ATOM 1332 C C . SER A 1 176 ? 0.568 0.473 15.936 1.00 94.12 176 SER A C 1
ATOM 1334 O O . SER A 1 176 ? 0.881 -0.144 16.956 1.00 94.12 176 SER A O 1
ATOM 1336 N N . HIS A 1 177 ? 0.870 0.048 14.714 1.00 94.12 177 HIS A N 1
ATOM 1337 C CA . HIS A 1 177 ? 1.697 -1.117 14.430 1.00 94.12 177 HIS A CA 1
ATOM 1338 C C . HIS A 1 177 ? 2.601 -0.835 13.231 1.00 94.12 177 HIS A C 1
ATOM 1340 O O . HIS A 1 177 ? 2.157 -0.248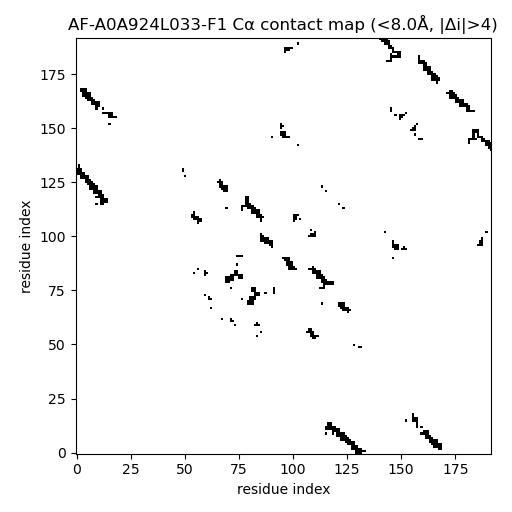 12.251 1.00 94.12 177 HIS A O 1
ATOM 1346 N N . ASN A 1 178 ? 3.861 -1.255 13.288 1.00 94.62 178 ASN A N 1
ATOM 1347 C CA . ASN A 1 178 ? 4.821 -1.077 12.202 1.00 94.62 178 ASN A CA 1
ATOM 1348 C C . ASN A 1 178 ? 5.156 -2.442 11.593 1.00 94.62 178 ASN A C 1
ATOM 1350 O O . ASN A 1 178 ? 5.455 -3.370 12.342 1.00 94.62 178 ASN A O 1
ATOM 1354 N N . SER A 1 179 ? 5.121 -2.558 10.263 1.00 93.81 179 SER A N 1
ATOM 1355 C CA . SER A 1 179 ? 5.417 -3.820 9.568 1.00 93.81 179 SER A CA 1
ATOM 1356 C C . SER A 1 179 ? 6.878 -4.252 9.690 1.00 93.81 179 SER A C 1
ATOM 1358 O O . SER A 1 179 ? 7.207 -5.397 9.391 1.00 93.81 179 SER A O 1
ATOM 1360 N N . GLY A 1 180 ? 7.773 -3.331 10.054 1.00 92.88 180 GLY A N 1
ATOM 1361 C CA . GLY A 1 180 ? 9.187 -3.458 9.748 1.00 92.88 180 GLY A CA 1
ATOM 1362 C C . GLY A 1 180 ? 9.437 -3.378 8.242 1.00 92.88 180 GLY A C 1
ATOM 1363 O O . GLY A 1 180 ? 8.530 -3.113 7.444 1.00 92.88 180 GLY A O 1
ATOM 1364 N N . ASP A 1 181 ? 10.686 -3.598 7.859 1.00 92.06 181 ASP A N 1
ATOM 1365 C CA . ASP A 1 181 ? 11.080 -3.593 6.458 1.00 92.06 181 ASP A CA 1
ATOM 1366 C C . ASP A 1 181 ? 10.541 -4.842 5.757 1.00 92.06 181 ASP A C 1
ATOM 1368 O O . ASP A 1 181 ? 10.823 -5.972 6.162 1.00 92.06 181 ASP A O 1
ATOM 1372 N N . LEU A 1 182 ? 9.788 -4.638 4.677 1.00 91.94 182 LEU A N 1
ATOM 1373 C CA . LEU A 1 182 ? 9.292 -5.729 3.851 1.00 91.94 182 LEU A CA 1
ATOM 1374 C C . LEU A 1 182 ? 10.456 -6.317 3.039 1.00 91.94 182 LEU A C 1
ATOM 1376 O O . LEU A 1 182 ? 11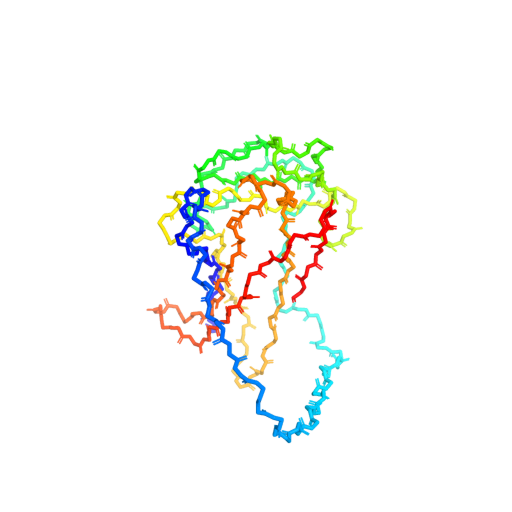.037 -5.614 2.201 1.00 91.94 182 LEU A O 1
ATOM 1380 N N . PRO A 1 183 ? 10.813 -7.595 3.246 1.00 89.69 183 PRO A N 1
ATOM 1381 C CA . PRO A 1 183 ? 11.974 -8.190 2.605 1.00 89.69 183 PRO A CA 1
ATOM 1382 C C . PRO A 1 183 ? 11.764 -8.350 1.098 1.00 89.69 183 PRO A C 1
ATOM 1384 O O . PRO A 1 183 ? 10.645 -8.497 0.611 1.00 89.69 183 PRO A O 1
ATOM 1387 N N . VAL A 1 184 ? 12.866 -8.369 0.352 1.00 89.06 184 VAL A N 1
ATOM 1388 C CA . VAL A 1 184 ? 12.855 -8.746 -1.063 1.00 89.06 184 VAL A CA 1
ATOM 1389 C C . VAL A 1 184 ? 12.937 -10.264 -1.181 1.00 89.06 184 VAL A C 1
ATOM 1391 O O . VAL A 1 184 ? 13.921 -10.865 -0.757 1.00 89.06 184 VAL A O 1
ATOM 1394 N N . THR A 1 185 ? 11.935 -10.879 -1.804 1.00 81.69 185 THR A N 1
ATOM 1395 C CA . THR A 1 185 ? 11.830 -12.342 -1.954 1.00 81.69 185 THR A CA 1
ATOM 1396 C C . THR A 1 185 ? 12.097 -12.825 -3.385 1.00 81.69 185 THR A C 1
ATOM 1398 O O . THR A 1 185 ? 12.215 -14.024 -3.624 1.00 81.69 185 THR A O 1
ATOM 1401 N N . GLY A 1 186 ? 12.239 -11.911 -4.355 1.00 80.62 186 GLY A N 1
ATOM 1402 C CA . GLY A 1 186 ? 12.524 -12.228 -5.766 1.00 80.62 186 GLY A CA 1
ATOM 1403 C C . GLY A 1 186 ? 11.319 -12.736 -6.573 1.00 80.62 186 GLY A C 1
ATOM 1404 O O . GLY A 1 186 ? 11.390 -12.791 -7.800 1.00 80.62 186 GLY A O 1
ATOM 1405 N N . VAL A 1 187 ? 10.212 -13.038 -5.899 1.00 83.06 187 VAL A N 1
ATOM 1406 C CA . VAL A 1 187 ? 8.893 -13.392 -6.444 1.00 83.06 187 VAL A CA 1
ATOM 1407 C C . VAL A 1 187 ? 7.820 -12.649 -5.652 1.00 83.06 187 VAL A C 1
ATOM 1409 O O . VAL A 1 187 ? 8.108 -12.126 -4.581 1.00 83.06 187 VAL A O 1
ATOM 1412 N N . THR A 1 188 ? 6.590 -12.551 -6.159 1.00 85.75 188 THR A N 1
ATOM 1413 C CA . THR A 1 188 ? 5.514 -11.936 -5.371 1.00 85.75 188 THR A CA 1
ATOM 1414 C C . THR A 1 188 ? 5.209 -12.833 -4.178 1.00 85.75 188 THR A C 1
ATOM 1416 O O . THR A 1 188 ? 4.732 -13.951 -4.363 1.00 85.75 188 THR A O 1
ATOM 1419 N N . ASP A 1 189 ? 5.496 -12.346 -2.973 1.00 89.62 189 ASP A N 1
ATOM 1420 C CA . ASP A 1 189 ? 5.213 -13.044 -1.722 1.00 89.62 189 ASP A CA 1
ATOM 1421 C C . ASP A 1 189 ? 4.415 -12.126 -0.795 1.00 89.62 189 ASP A C 1
ATOM 1423 O O . ASP A 1 189 ? 4.832 -11.000 -0.515 1.00 89.62 189 ASP A O 1
ATOM 1427 N N . TRP A 1 190 ? 3.240 -12.597 -0.386 1.00 90.56 190 TRP A N 1
ATOM 1428 C CA . TRP A 1 190 ? 2.287 -11.843 0.422 1.00 90.56 190 TRP A CA 1
ATOM 1429 C C . TRP A 1 190 ? 2.504 -12.175 1.898 1.00 90.56 190 TRP A C 1
ATOM 1431 O O . TRP A 1 190 ? 2.264 -13.304 2.323 1.00 90.56 190 TRP A O 1
ATOM 1441 N N . VAL A 1 191 ? 2.919 -11.179 2.675 1.00 91.31 191 VAL A N 1
ATOM 1442 C CA . VAL A 1 191 ? 3.150 -11.280 4.120 1.00 91.31 191 VAL A CA 1
ATOM 1443 C C . VAL A 1 191 ? 1.966 -10.671 4.868 1.00 91.31 191 VAL A C 1
ATOM 1445 O O . VAL A 1 191 ? 1.509 -9.590 4.494 1.00 91.31 191 VAL A O 1
ATOM 1448 N N . GLU A 1 192 ? 1.475 -11.386 5.886 1.00 90.06 192 GLU A N 1
ATOM 1449 C CA . GLU A 1 192 ? 0.405 -10.960 6.812 1.00 90.06 192 GLU A CA 1
ATOM 1450 C C . GLU A 1 192 ? 0.934 -10.089 7.961 1.00 90.06 192 GLU A C 1
ATOM 1452 O O . GLU A 1 192 ? 1.988 -10.463 8.530 1.00 90.06 192 GLU A O 1
#

Secondary structure (DSSP, 8-state):
-EEEEEEEEEPPB-SS-------------------------------S-S------BSS--PPPTTS-SSEE-SSSPPTTEEEEESEETT-SSTTB--EE--TT--TTBPEEEE--BT-SSEEEEEEEEEEEPTT--------B---B-TTGGGG-PPPPEEEEEEEETTS-EEEEEEEEEPPP-SS---B-

Sequence (192 aa):
MNFSYLRIRLPAIAHCGYSLLIIRCWLLLFLLVPNKLFAQLWRGNLGAPVMKITFGAGNSQALPNGTTTYGFTSGCPEPGQYSLENFLVYGCYKNTIPLTGDHTKDFGGKYMLVNGEGAVSSDVLVVKIGGLCSNTTYQFAAFLANCLKLNACGGTPVLPNLTFFIEAVDGTILVSHNSGDLPVTGVTDWVE

Radius of gyration: 19.16 Å; Cα contacts (8 Å, |Δi|>4): 357; chains: 1; bounding box: 57×33×45 Å

Nearest PDB structures (foldseek):
  3us1-assembly1_D  TM=4.732E-01  e=2.957E+00  Homo sapiens
  3s9j-assembly1_A  TM=4.997E-01  e=4.133E+00  Phocaeicola vulgatus ATCC 8482
  2j1y-assembly2_B  TM=5.077E-01  e=8.070E+00  Homo sapiens
  6moh-assembly1_D  TM=2.486E-01  e=7.218E+00  Homo sapiens

Solvent-accessible surface area (backbone atoms only — not comparable to full-atom values): 11908 Å² total; per-residue (Å²): 133,51,53,33,30,43,35,31,30,38,56,62,33,70,70,66,59,84,79,82,84,77,86,75,89,75,84,92,76,95,74,85,84,78,83,79,75,77,80,72,80,79,82,62,87,81,68,76,69,91,73,82,90,77,74,47,54,74,85,72,72,75,74,64,90,75,29,42,74,49,45,74,50,78,80,65,44,54,72,44,16,22,17,59,45,35,70,32,84,68,32,72,44,98,42,29,30,44,40,72,54,31,90,84,75,50,90,57,24,24,34,79,47,70,26,54,48,72,28,74,64,36,40,68,36,40,46,81,44,62,87,55,62,84,99,60,91,81,87,85,86,59,78,47,64,39,52,47,30,67,64,18,64,88,54,39,59,74,58,60,43,42,38,39,33,37,22,40,83,87,65,50,77,77,44,77,50,70,71,50,67,44,66,66,72,70,47,74,50,74,46,111

Foldseek 3Di:
DFKKKKWKKWAADEDLDPDDDDDDDDDDDDDDDDDPDPPPPPVDCPDDALDDDFCDFDDWDDDDPPFWQADEDDAADDARHKTKFQWDQPHHDPFFATDHGDPVPDDRTTDIDHRNYRPHTITGGMDMRDPDDPPDDDDDDDWDWDGGDCCPSNNRDDFTKMKIFIAGPVGHTPDIDIPPGHDHPNYTDIDD

Mean predicted aligned error: 9.67 Å

pLDDT: mean 82.87, std 15.33, range [36.38, 96.62]